Protein AF-A0A5B7BVY6-F1 (afdb_monomer)

InterPro domains:
  IPR026057 Trichome birefringence-like, C-terminal domain [PF13839] (17-202)
  IPR029962 Trichome birefringence-like family [PTHR32285] (2-201)

Nearest PDB structures (foldseek):
  6cci-assembly1_A  TM=8.554E-01  e=3.030E-15  Arabidopsis thaliana
  2be1-assembly1_B  TM=4.787E-01  e=3.677E+00  Saccharomyces cerevisiae

Structure (mmCIF, N/CA/C/O backbone):
data_AF-A0A5B7BVY6-F1
#
_entry.id   AF-A0A5B7BVY6-F1
#
loop_
_atom_site.group_PDB
_atom_site.id
_atom_site.type_symbol
_atom_site.label_atom_id
_atom_site.label_alt_id
_atom_site.label_comp_id
_atom_site.label_asym_id
_atom_site.label_entity_id
_atom_site.label_seq_id
_atom_site.pdbx_PDB_ins_code
_atom_site.Cartn_x
_atom_site.Cartn_y
_atom_site.Cartn_z
_atom_site.occupancy
_atom_site.B_iso_or_equiv
_atom_site.auth_seq_id
_atom_site.auth_comp_id
_atom_site.auth_asym_id
_atom_site.auth_atom_id
_atom_site.pdbx_PDB_model_num
ATOM 1 N N . ARG A 1 1 ? 30.606 7.111 7.572 1.00 81.19 1 ARG A N 1
ATOM 2 C CA . ARG A 1 1 ? 29.164 6.823 7.376 1.00 81.19 1 ARG A CA 1
ATOM 3 C C . ARG A 1 1 ? 29.081 5.372 6.933 1.00 81.19 1 ARG A C 1
ATOM 5 O O . ARG A 1 1 ? 29.775 5.044 5.982 1.00 81.19 1 ARG A O 1
ATOM 12 N N . ASP A 1 2 ? 28.348 4.523 7.644 1.00 90.25 2 ASP A N 1
ATOM 13 C CA . ASP A 1 2 ? 28.200 3.108 7.276 1.00 90.25 2 ASP A CA 1
ATOM 14 C C . ASP A 1 2 ? 27.364 2.977 5.988 1.00 90.25 2 ASP A C 1
ATOM 16 O O . ASP A 1 2 ? 26.366 3.682 5.816 1.00 90.25 2 ASP A O 1
ATOM 20 N N . LEU A 1 3 ? 27.814 2.125 5.066 1.00 95.06 3 LEU A N 1
ATOM 21 C CA . LEU A 1 3 ? 27.198 1.847 3.769 1.00 95.06 3 LEU A CA 1
ATOM 22 C C . LEU A 1 3 ? 27.017 0.341 3.507 1.00 95.06 3 LEU A C 1
ATOM 24 O O . LEU A 1 3 ? 26.480 -0.013 2.451 1.00 95.06 3 LEU A O 1
ATOM 28 N N . ASP A 1 4 ? 27.449 -0.524 4.428 1.00 95.81 4 ASP A N 1
ATOM 29 C CA . ASP A 1 4 ? 27.494 -1.976 4.241 1.00 95.81 4 ASP A CA 1
ATOM 30 C C . ASP A 1 4 ? 26.109 -2.620 4.329 1.00 95.81 4 ASP A C 1
ATOM 32 O O . ASP A 1 4 ? 25.858 -3.627 3.669 1.00 95.81 4 ASP A O 1
ATOM 36 N N . TYR A 1 5 ? 25.155 -1.981 5.016 1.00 93.12 5 TYR A N 1
ATOM 37 C CA . TYR A 1 5 ? 23.750 -2.409 5.032 1.00 93.12 5 TYR A CA 1
ATOM 38 C C . TYR A 1 5 ? 23.132 -2.531 3.621 1.00 93.12 5 TYR A C 1
ATOM 40 O O . TYR A 1 5 ? 22.186 -3.288 3.428 1.00 93.12 5 TYR A O 1
ATOM 48 N N . ARG A 1 6 ? 23.683 -1.832 2.614 1.00 93.50 6 ARG A N 1
ATOM 49 C CA . ARG A 1 6 ? 23.224 -1.874 1.210 1.00 93.50 6 ARG A CA 1
ATOM 50 C C . ARG A 1 6 ? 23.745 -3.079 0.422 1.00 93.50 6 ARG A C 1
ATOM 52 O O . ARG A 1 6 ? 23.317 -3.282 -0.709 1.00 93.50 6 ARG A O 1
ATOM 59 N N . LYS A 1 7 ? 24.696 -3.836 0.977 1.00 94.88 7 LYS A N 1
ATOM 60 C CA . LYS A 1 7 ? 25.327 -4.996 0.323 1.00 94.88 7 LYS A CA 1
ATOM 61 C C . LYS A 1 7 ? 24.606 -6.315 0.620 1.00 94.88 7 LYS A C 1
ATOM 63 O O . LYS A 1 7 ? 24.962 -7.341 0.047 1.00 94.88 7 LYS A O 1
ATOM 68 N N . TRP A 1 8 ? 23.612 -6.302 1.506 1.00 95.06 8 TRP A N 1
ATOM 69 C CA . TRP A 1 8 ? 22.841 -7.488 1.859 1.00 95.06 8 TRP A CA 1
ATOM 70 C C . TRP A 1 8 ? 21.831 -7.848 0.768 1.00 95.06 8 TRP A C 1
ATOM 72 O O . TRP A 1 8 ? 21.137 -6.981 0.238 1.00 95.06 8 TRP A O 1
ATOM 82 N N . ARG A 1 9 ? 21.713 -9.148 0.482 1.00 94.62 9 ARG A N 1
ATOM 83 C CA . ARG A 1 9 ? 20.629 -9.725 -0.320 1.00 94.62 9 ARG A CA 1
ATOM 84 C C . ARG A 1 9 ? 19.975 -10.859 0.460 1.00 94.62 9 ARG A C 1
ATOM 86 O O . ARG A 1 9 ? 20.665 -11.602 1.153 1.00 94.62 9 ARG A O 1
ATOM 93 N N . TRP A 1 10 ? 18.665 -11.006 0.318 1.00 95.19 10 TRP A N 1
ATOM 94 C CA . TRP A 1 10 ? 17.965 -12.189 0.808 1.00 95.19 10 TRP A CA 1
ATOM 95 C C . TRP A 1 10 ? 18.234 -13.382 -0.122 1.00 95.19 10 TRP A C 1
ATOM 97 O O . TRP A 1 10 ? 18.161 -13.226 -1.341 1.00 95.19 10 TRP A O 1
ATOM 107 N N . GLN A 1 11 ? 18.528 -14.553 0.447 1.00 96.06 11 GLN A N 1
ATOM 108 C CA . GLN A 1 11 ? 18.685 -15.816 -0.278 1.00 96.06 11 GLN A CA 1
ATOM 109 C C . GLN A 1 11 ? 17.618 -16.795 0.225 1.00 96.06 11 GLN A C 1
ATOM 111 O O . GLN A 1 11 ? 17.704 -17.228 1.375 1.00 96.06 11 GLN A O 1
ATOM 116 N N . PRO A 1 12 ? 16.614 -17.135 -0.598 1.00 96.00 12 PRO A N 1
ATOM 117 C CA . PRO A 1 12 ? 15.684 -18.206 -0.271 1.00 96.00 12 PRO A CA 1
ATOM 118 C C . PRO A 1 12 ? 16.405 -19.553 -0.142 1.00 96.00 12 PRO A C 1
ATOM 120 O O . PRO A 1 12 ? 17.386 -19.819 -0.837 1.00 96.00 12 PRO A O 1
ATOM 123 N N . GLU A 1 13 ? 15.894 -20.422 0.725 1.00 97.25 13 GLU A N 1
ATOM 124 C CA . GLU A 1 13 ? 16.325 -21.816 0.769 1.00 97.25 13 GLU A CA 1
ATOM 125 C C . GLU A 1 13 ? 15.772 -22.568 -0.453 1.00 97.25 13 GLU A C 1
ATOM 127 O O . GLU A 1 13 ? 14.601 -22.424 -0.802 1.00 97.25 13 GLU A O 1
ATOM 132 N N . GLY A 1 14 ? 16.614 -23.361 -1.120 1.00 96.56 14 GLY A N 1
ATOM 133 C CA . GLY A 1 14 ? 16.197 -24.235 -2.224 1.00 96.56 14 GLY A CA 1
ATOM 134 C C . GLY A 1 14 ? 16.082 -23.581 -3.607 1.00 96.56 14 GLY A C 1
ATOM 135 O O . GLY A 1 14 ? 15.806 -24.288 -4.574 1.00 96.56 14 GLY A O 1
ATOM 136 N N . CYS A 1 15 ? 16.317 -22.273 -3.748 1.00 96.56 15 CYS A N 1
ATOM 137 C CA . CYS A 1 15 ? 16.415 -21.628 -5.059 1.00 96.56 15 CYS A CA 1
ATOM 138 C C . CYS A 1 15 ? 17.262 -20.352 -5.029 1.00 96.56 15 CYS A C 1
ATOM 140 O O . CYS A 1 15 ? 17.480 -19.754 -3.976 1.00 96.56 15 CYS A O 1
ATOM 142 N N . ASP A 1 16 ? 17.701 -19.918 -6.210 1.00 95.19 16 ASP A N 1
ATOM 143 C CA . ASP A 1 16 ? 18.314 -18.609 -6.400 1.00 95.19 16 ASP A CA 1
ATOM 144 C C . ASP A 1 16 ? 17.273 -17.581 -6.829 1.00 95.19 16 ASP A C 1
ATOM 146 O O . ASP A 1 16 ? 16.511 -17.788 -7.775 1.00 95.19 16 ASP A O 1
ATOM 150 N N . LEU A 1 17 ? 17.267 -16.435 -6.145 1.00 94.94 17 LEU A N 1
ATOM 151 C CA . LEU A 1 17 ? 16.434 -15.313 -6.551 1.00 94.94 17 LEU A CA 1
ATOM 152 C C . LEU A 1 17 ? 17.010 -14.707 -7.847 1.00 94.94 17 LEU A C 1
ATOM 154 O O . LEU A 1 17 ? 18.181 -14.305 -7.852 1.00 94.94 17 LEU A O 1
ATOM 158 N N . PRO A 1 18 ? 16.227 -14.607 -8.938 1.00 94.69 18 PRO A N 1
ATOM 159 C CA . PRO A 1 18 ? 16.721 -14.053 -10.189 1.00 94.69 18 PRO A CA 1
ATOM 160 C C . PRO A 1 18 ? 17.140 -12.594 -10.005 1.00 94.69 18 PRO A C 1
ATOM 162 O O . PRO A 1 18 ? 16.535 -11.832 -9.244 1.00 94.69 18 PRO A O 1
ATOM 165 N N . ARG A 1 19 ? 18.187 -12.187 -10.728 1.00 94.19 19 ARG A N 1
ATOM 166 C CA . ARG A 1 19 ? 18.636 -10.795 -10.722 1.00 94.19 19 ARG A CA 1
ATOM 167 C C . ARG A 1 19 ? 17.515 -9.905 -11.252 1.00 94.19 19 ARG A C 1
ATOM 169 O O . ARG A 1 19 ? 16.993 -10.139 -12.338 1.00 94.19 19 ARG A O 1
ATOM 176 N N . PHE A 1 20 ? 17.191 -8.859 -10.499 1.00 96.38 20 PHE A N 1
ATOM 177 C CA . PHE A 1 20 ? 16.204 -7.873 -10.918 1.00 96.38 20 PHE A CA 1
ATOM 178 C C . PHE A 1 20 ? 16.620 -7.196 -12.232 1.00 96.38 20 PHE A C 1
ATOM 180 O O . PHE A 1 20 ? 17.749 -6.711 -12.354 1.00 96.38 20 PHE A O 1
ATOM 187 N N . ASN A 1 21 ? 15.691 -7.140 -13.185 1.00 97.94 21 ASN A N 1
ATOM 188 C CA . ASN A 1 21 ? 15.833 -6.440 -14.454 1.00 97.94 21 ASN A CA 1
ATOM 189 C C . ASN A 1 21 ? 14.711 -5.396 -14.567 1.00 97.94 21 ASN A C 1
ATOM 191 O O . ASN A 1 21 ? 13.535 -5.744 -14.656 1.00 97.94 21 ASN A O 1
ATOM 195 N N . ALA A 1 22 ? 15.089 -4.116 -14.520 1.00 97.81 22 ALA A N 1
ATOM 196 C CA . ALA A 1 22 ? 14.146 -3.003 -14.532 1.00 97.81 22 ALA A CA 1
ATOM 197 C C . ALA A 1 22 ? 13.385 -2.908 -15.861 1.00 97.81 22 ALA A C 1
ATOM 199 O O . ALA A 1 22 ? 12.168 -2.753 -15.844 1.00 97.81 22 ALA A O 1
ATOM 200 N N . SER A 1 23 ? 14.087 -3.040 -16.991 1.00 97.38 23 SER A N 1
ATOM 201 C CA . SER A 1 23 ? 13.495 -2.947 -18.330 1.00 97.38 23 SER A CA 1
ATOM 202 C C . SER A 1 23 ? 12.502 -4.078 -18.585 1.00 97.38 23 SER A C 1
ATOM 204 O O . SER A 1 23 ? 11.396 -3.820 -19.038 1.00 97.38 23 SER A O 1
ATOM 206 N N . ASP A 1 24 ? 12.845 -5.308 -18.188 1.00 97.94 24 ASP A N 1
ATOM 207 C CA . ASP A 1 24 ? 11.924 -6.452 -18.266 1.00 97.94 24 ASP A CA 1
ATOM 208 C C . ASP A 1 24 ? 10.636 -6.204 -17.464 1.00 97.94 24 ASP A C 1
ATOM 210 O O . ASP A 1 24 ? 9.534 -6.378 -17.983 1.00 97.94 24 ASP A O 1
ATOM 214 N N . LEU A 1 25 ? 10.745 -5.743 -16.210 1.00 97.81 25 LEU A N 1
ATOM 215 C CA . LEU A 1 25 ? 9.554 -5.445 -15.413 1.00 97.81 25 LEU A CA 1
ATOM 216 C C . LEU A 1 25 ? 8.730 -4.298 -16.021 1.00 97.81 25 LEU A C 1
ATOM 218 O O . LEU A 1 25 ? 7.507 -4.402 -16.064 1.00 97.81 25 LEU A O 1
ATOM 222 N N . LEU A 1 26 ? 9.379 -3.238 -16.506 1.00 98.44 26 LEU A N 1
ATOM 223 C CA . LEU A 1 26 ? 8.712 -2.117 -17.169 1.00 98.44 26 LEU A CA 1
ATOM 224 C C . LEU A 1 26 ? 7.946 -2.560 -18.422 1.00 98.44 26 LEU A C 1
ATOM 226 O O . LEU A 1 26 ? 6.790 -2.175 -18.590 1.00 98.44 26 LEU A O 1
ATOM 230 N N . ASP A 1 27 ? 8.550 -3.396 -19.270 1.00 98.12 27 ASP A N 1
ATOM 231 C CA . ASP A 1 27 ? 7.911 -3.901 -20.487 1.00 98.12 27 ASP A CA 1
ATOM 232 C C . ASP A 1 27 ? 6.726 -4.818 -20.183 1.00 98.12 27 ASP A C 1
ATOM 234 O O . ASP A 1 27 ? 5.666 -4.670 -20.794 1.00 98.1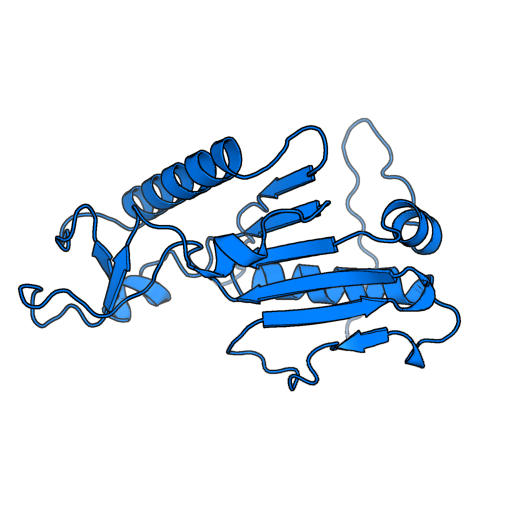2 27 ASP A O 1
ATOM 238 N N . ARG A 1 28 ? 6.847 -5.711 -19.193 1.00 97.19 28 ARG A N 1
ATOM 239 C CA . ARG A 1 28 ? 5.714 -6.546 -18.756 1.00 97.19 28 ARG A CA 1
ATOM 240 C C . ARG A 1 28 ? 4.580 -5.740 -18.128 1.00 97.19 28 ARG A C 1
ATOM 242 O O . ARG A 1 28 ? 3.439 -6.187 -18.150 1.00 97.19 28 ARG A O 1
ATOM 249 N N . SER A 1 29 ? 4.885 -4.587 -17.539 1.00 98.00 29 SER A N 1
ATOM 250 C CA . SER A 1 29 ? 3.904 -3.695 -16.911 1.00 98.00 29 SER A CA 1
ATOM 251 C C . SER A 1 29 ? 3.424 -2.572 -17.842 1.00 98.00 29 SER A C 1
ATOM 253 O O . SER A 1 29 ? 2.721 -1.662 -17.400 1.00 98.00 29 SER A O 1
ATOM 255 N N . ARG A 1 30 ? 3.782 -2.614 -19.130 1.00 98.19 30 ARG A N 1
ATOM 256 C CA . ARG A 1 30 ? 3.404 -1.600 -20.119 1.00 98.19 30 ARG A CA 1
ATOM 257 C C . ARG A 1 30 ? 1.884 -1.463 -20.231 1.00 98.19 30 ARG A C 1
ATOM 259 O O . ARG A 1 30 ? 1.165 -2.457 -20.249 1.00 98.19 30 ARG A O 1
ATOM 266 N N . ASN A 1 31 ? 1.407 -0.224 -20.365 1.00 98.19 31 ASN A N 1
ATOM 267 C CA . ASN A 1 31 ? -0.023 0.128 -20.388 1.00 98.19 31 ASN A CA 1
ATOM 268 C C . ASN A 1 31 ? -0.802 -0.297 -19.128 1.00 98.19 31 ASN A C 1
ATOM 270 O O . ASN A 1 31 ? -2.033 -0.343 -19.162 1.00 98.19 31 ASN A O 1
ATOM 274 N N . GLY A 1 32 ? -0.099 -0.624 -18.044 1.00 97.88 32 GLY A N 1
ATOM 275 C CA . GLY A 1 32 ? -0.691 -1.118 -16.813 1.00 97.88 32 GLY A CA 1
ATOM 276 C C . GLY A 1 32 ? -0.661 -0.111 -15.669 1.00 97.88 32 GLY A C 1
ATOM 277 O O . GLY A 1 32 ? -0.168 1.017 -15.783 1.00 97.88 32 GLY A O 1
ATOM 278 N N . ARG A 1 33 ? -1.190 -0.552 -14.531 1.00 98.44 33 ARG A N 1
ATOM 279 C CA . ARG A 1 33 ? -1.207 0.184 -13.266 1.00 98.44 33 ARG A CA 1
ATOM 280 C C . ARG A 1 33 ? -0.734 -0.716 -12.131 1.00 98.44 33 ARG A C 1
ATOM 282 O O . ARG A 1 33 ? -1.263 -1.811 -11.931 1.00 98.44 33 ARG A O 1
ATOM 289 N N . ILE A 1 34 ? 0.223 -0.223 -11.351 1.00 98.75 34 ILE A N 1
ATOM 290 C CA . ILE A 1 34 ? 0.687 -0.849 -10.110 1.00 98.75 34 ILE A CA 1
ATOM 291 C C . ILE A 1 34 ? 0.228 0.028 -8.948 1.00 98.75 34 ILE A C 1
ATOM 293 O O . ILE A 1 34 ? 0.634 1.182 -8.846 1.00 98.75 34 ILE A O 1
ATOM 297 N N . VAL A 1 35 ? -0.597 -0.510 -8.056 1.00 98.62 35 VAL A N 1
ATOM 298 C CA . VAL A 1 35 ? -1.200 0.232 -6.943 1.00 98.62 35 VAL A CA 1
ATOM 299 C C . VAL A 1 35 ? -0.664 -0.267 -5.610 1.00 98.62 35 VAL A C 1
ATOM 301 O O . VAL A 1 35 ? -0.776 -1.444 -5.284 1.00 98.62 35 VAL A O 1
ATOM 304 N N . PHE A 1 36 ? -0.156 0.651 -4.795 1.00 98.62 36 PHE A N 1
ATOM 305 C CA . PHE A 1 36 ? 0.141 0.436 -3.385 1.00 98.62 36 PHE A CA 1
ATOM 306 C C . PHE A 1 36 ? -0.929 1.110 -2.529 1.00 98.62 36 PHE A C 1
ATOM 308 O O . PHE A 1 36 ? -1.229 2.289 -2.720 1.00 98.62 36 PHE A O 1
ATOM 315 N N . ALA A 1 37 ? -1.482 0.395 -1.555 1.00 98.19 37 ALA A N 1
ATOM 316 C CA . ALA A 1 37 ? -2.456 0.947 -0.619 1.00 98.19 37 ALA A CA 1
ATOM 317 C C . ALA A 1 37 ? -2.130 0.507 0.806 1.00 98.19 37 ALA A C 1
ATOM 319 O O . ALA A 1 37 ? -2.017 -0.687 1.088 1.00 98.19 37 ALA A O 1
ATOM 320 N N . GLY A 1 38 ? -1.962 1.473 1.706 1.00 97.06 38 GLY A N 1
ATOM 321 C CA . GLY A 1 38 ? -1.619 1.151 3.084 1.00 97.06 38 GLY A CA 1
ATOM 322 C C . GLY A 1 38 ? -0.964 2.276 3.868 1.00 97.06 38 GLY A C 1
ATOM 323 O O . GLY A 1 38 ? -1.195 3.467 3.638 1.00 97.06 38 GLY A O 1
ATOM 324 N N . ASP A 1 39 ? -0.145 1.885 4.841 1.00 95.38 39 ASP A N 1
ATOM 325 C CA . ASP A 1 39 ? 0.558 2.806 5.728 1.00 95.38 39 ASP A CA 1
ATOM 326 C C . ASP A 1 39 ? 1.907 3.295 5.156 1.00 95.38 39 ASP A C 1
ATOM 328 O O . ASP A 1 39 ? 2.294 3.034 4.015 1.00 95.38 39 ASP A O 1
ATOM 332 N N . SER A 1 40 ? 2.658 4.039 5.972 1.00 94.56 40 SER A N 1
ATOM 333 C CA . SER A 1 40 ? 3.956 4.603 5.588 1.00 94.56 40 SER A CA 1
ATOM 334 C C . SER A 1 40 ? 4.999 3.565 5.171 1.00 94.56 40 SER A C 1
ATOM 336 O O . SER A 1 40 ? 5.965 3.932 4.512 1.00 94.56 40 SER A O 1
ATOM 338 N N . ILE A 1 41 ? 4.857 2.293 5.551 1.00 95.62 41 ILE A N 1
ATOM 339 C CA . ILE A 1 41 ? 5.801 1.267 5.108 1.00 95.62 41 ILE A CA 1
ATOM 340 C C . ILE A 1 41 ? 5.477 0.794 3.688 1.00 95.62 41 ILE A C 1
ATOM 342 O O . ILE A 1 41 ? 6.404 0.568 2.911 1.00 95.62 41 ILE A O 1
ATOM 346 N N . GLY A 1 42 ? 4.197 0.733 3.307 1.00 96.12 42 GLY A N 1
ATOM 347 C CA . GLY A 1 42 ? 3.801 0.538 1.908 1.00 96.12 42 GLY A CA 1
ATOM 348 C C . GLY A 1 42 ? 4.325 1.658 1.017 1.00 96.12 42 GLY A C 1
ATOM 349 O O . GLY A 1 42 ? 4.855 1.392 -0.058 1.00 96.12 42 GLY A O 1
ATOM 350 N N . ARG A 1 43 ? 4.308 2.901 1.516 1.00 95.31 43 ARG A N 1
ATOM 351 C CA . ARG A 1 43 ? 4.953 4.035 0.838 1.00 95.31 43 ARG A CA 1
ATOM 352 C C . ARG A 1 43 ? 6.445 3.806 0.601 1.00 95.31 43 ARG A C 1
ATOM 354 O O . ARG A 1 43 ? 6.917 4.054 -0.499 1.00 95.31 43 ARG A O 1
ATOM 361 N N . ASN A 1 44 ? 7.189 3.340 1.606 1.00 96.06 44 ASN A N 1
ATOM 362 C CA . ASN A 1 44 ? 8.624 3.078 1.445 1.00 96.06 44 ASN A CA 1
ATOM 363 C C . ASN A 1 44 ? 8.882 2.021 0.359 1.00 96.06 44 ASN A C 1
ATOM 365 O O . ASN A 1 44 ? 9.823 2.153 -0.418 1.00 96.06 44 ASN A O 1
ATOM 369 N N . GLN A 1 45 ? 8.042 0.983 0.289 1.00 97.69 45 GLN A N 1
ATOM 370 C CA . GLN A 1 45 ? 8.137 -0.035 -0.757 1.00 97.69 45 GLN A CA 1
ATOM 371 C C . GLN A 1 45 ? 7.803 0.537 -2.143 1.00 97.69 45 GLN A C 1
ATOM 373 O O . GLN A 1 45 ? 8.498 0.230 -3.108 1.00 97.69 45 GLN A O 1
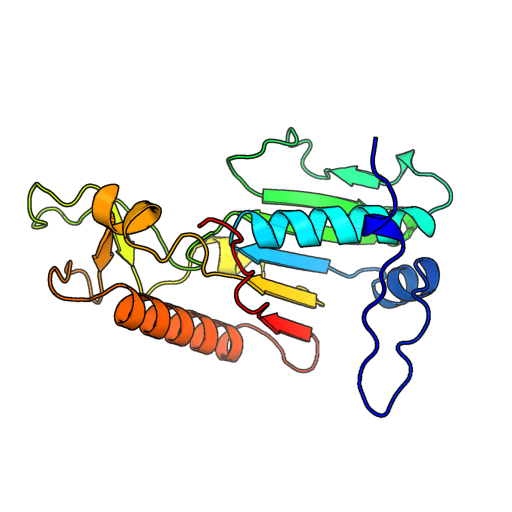ATOM 378 N N . TRP A 1 46 ? 6.787 1.396 -2.230 1.00 97.88 46 TRP A N 1
ATOM 379 C CA . TRP A 1 46 ? 6.426 2.125 -3.445 1.00 97.88 46 TRP A CA 1
ATOM 380 C C . TRP A 1 46 ? 7.565 3.039 -3.936 1.00 97.88 46 TRP A C 1
ATOM 382 O O . TRP A 1 46 ? 7.960 2.942 -5.096 1.00 97.88 46 TRP A O 1
ATOM 392 N N . GLU A 1 47 ? 8.170 3.847 -3.055 1.00 97.00 47 GLU A N 1
ATOM 393 C CA . GLU A 1 47 ? 9.333 4.692 -3.391 1.00 97.00 47 GLU A CA 1
ATOM 394 C C . GLU A 1 47 ? 10.526 3.832 -3.840 1.00 97.00 47 GLU A C 1
ATOM 396 O O . GLU A 1 47 ? 11.185 4.143 -4.834 1.00 97.00 47 GLU A O 1
ATOM 401 N N . SER A 1 48 ? 10.773 2.710 -3.152 1.00 97.88 48 SER A N 1
ATOM 402 C CA . SER A 1 48 ? 11.808 1.747 -3.538 1.00 97.88 48 SER A CA 1
ATOM 403 C C . SER A 1 48 ? 11.573 1.200 -4.947 1.00 97.88 48 SER A C 1
ATOM 405 O O . SER A 1 48 ? 12.514 1.154 -5.739 1.00 97.88 48 SER A O 1
ATOM 407 N N . LEU A 1 49 ? 10.340 0.797 -5.275 1.00 98.38 49 LEU A N 1
ATOM 408 C CA . LEU A 1 49 ? 10.013 0.263 -6.596 1.00 98.38 49 LEU A CA 1
ATOM 409 C C . LEU A 1 49 ? 10.195 1.323 -7.686 1.00 98.38 49 LEU A C 1
ATOM 411 O O . LEU A 1 49 ? 10.787 1.017 -8.716 1.00 98.38 49 LEU A O 1
ATOM 415 N N . ILE A 1 50 ? 9.762 2.567 -7.455 1.00 97.81 50 ILE A N 1
ATOM 416 C CA . ILE A 1 50 ? 9.969 3.667 -8.410 1.00 97.81 50 ILE A CA 1
ATOM 417 C C . ILE A 1 50 ? 11.459 3.844 -8.715 1.00 97.81 50 ILE A C 1
ATOM 419 O O . ILE A 1 50 ? 11.842 3.878 -9.882 1.00 97.81 50 ILE A O 1
ATOM 423 N N . CYS A 1 51 ? 12.310 3.903 -7.687 1.00 97.62 51 CYS A N 1
ATOM 424 C CA . CYS A 1 51 ? 13.758 4.032 -7.861 1.00 97.62 51 CYS A CA 1
ATOM 425 C C . CYS A 1 51 ? 14.371 2.848 -8.624 1.00 97.62 51 CYS A C 1
ATOM 427 O O . CYS A 1 51 ? 15.281 3.046 -9.429 1.00 97.62 51 CYS A O 1
ATOM 429 N N . MET A 1 52 ? 13.886 1.627 -8.376 1.00 98.19 52 MET A N 1
ATOM 430 C CA . MET A 1 52 ? 14.334 0.424 -9.083 1.00 98.19 52 MET A CA 1
ATOM 431 C C . MET A 1 52 ? 13.921 0.440 -10.557 1.00 98.19 52 MET A C 1
ATOM 433 O O . MET A 1 52 ? 14.746 0.144 -11.418 1.00 98.19 52 MET A O 1
ATOM 437 N N . LEU A 1 53 ? 12.676 0.816 -10.854 1.00 98.44 53 LEU A N 1
ATOM 438 C CA . LEU A 1 53 ? 12.164 0.932 -12.220 1.00 98.44 53 LEU A CA 1
ATOM 439 C C . LEU A 1 53 ? 12.875 2.047 -12.994 1.00 98.44 53 LEU A C 1
ATOM 441 O O . LEU A 1 53 ? 13.230 1.851 -14.149 1.00 98.44 53 LEU A O 1
ATOM 445 N N . ALA A 1 54 ? 13.169 3.181 -12.353 1.00 97.94 54 ALA A N 1
ATOM 446 C CA . ALA A 1 54 ? 13.866 4.304 -12.982 1.00 97.94 54 ALA A CA 1
ATOM 447 C C . ALA A 1 54 ? 15.238 3.924 -13.574 1.00 97.94 54 ALA A C 1
ATOM 449 O O . ALA A 1 54 ? 15.688 4.567 -14.515 1.00 97.94 54 ALA A O 1
ATOM 450 N N . GLN A 1 55 ? 15.884 2.857 -13.082 1.00 97.50 55 GLN A N 1
ATOM 451 C CA . GLN A 1 55 ? 17.136 2.343 -13.658 1.00 97.50 55 GLN A CA 1
ATOM 452 C C . GLN A 1 55 ? 16.973 1.779 -15.081 1.00 97.50 55 GLN A C 1
ATOM 454 O O . GLN A 1 55 ? 17.961 1.658 -15.798 1.00 97.50 55 GLN A O 1
ATOM 459 N N . GLY A 1 56 ? 15.754 1.401 -15.478 1.00 96.62 56 GLY A N 1
ATOM 460 C CA . GLY A 1 56 ? 15.433 0.870 -16.807 1.00 96.62 56 GLY A CA 1
ATOM 461 C C . GLY A 1 56 ? 14.887 1.912 -17.787 1.00 96.62 56 GLY A C 1
ATOM 462 O O . GLY A 1 56 ? 14.448 1.539 -18.873 1.00 96.62 56 GLY A O 1
ATOM 463 N N . VAL A 1 57 ? 14.874 3.195 -17.412 1.00 96.94 57 VAL A N 1
ATOM 464 C CA . VAL A 1 57 ? 14.334 4.298 -18.221 1.00 96.94 57 VAL A CA 1
ATOM 465 C C . VAL A 1 57 ? 15.481 5.139 -18.769 1.00 96.94 57 VAL A C 1
ATOM 467 O O . VAL A 1 57 ? 16.346 5.575 -18.010 1.00 96.94 57 VAL A O 1
ATOM 470 N N . SER A 1 58 ? 15.478 5.408 -20.076 1.00 94.31 58 SER A N 1
ATOM 471 C CA . SER A 1 58 ? 16.544 6.190 -20.715 1.00 94.31 58 SER A CA 1
ATOM 472 C C . SER A 1 58 ? 16.490 7.674 -20.367 1.00 94.31 58 SER A C 1
ATOM 474 O O . SER A 1 58 ? 17.524 8.293 -20.114 1.00 94.31 58 SER A O 1
ATOM 476 N N . ASN A 1 59 ? 15.289 8.254 -20.340 1.00 95.38 59 ASN A N 1
ATOM 477 C CA . ASN A 1 59 ? 15.094 9.665 -20.048 1.00 95.38 59 ASN A CA 1
ATOM 478 C C . ASN A 1 59 ? 14.272 9.850 -18.766 1.00 95.38 59 ASN A C 1
ATOM 480 O O . ASN A 1 59 ? 13.044 9.804 -18.788 1.00 95.38 59 ASN A O 1
ATOM 484 N N . LEU A 1 60 ? 14.943 10.136 -17.648 1.00 95.69 60 LEU A N 1
ATOM 485 C CA . LEU A 1 60 ? 14.296 10.309 -16.340 1.00 95.69 60 LEU A CA 1
ATOM 486 C C . LEU A 1 60 ? 13.278 11.462 -16.292 1.00 95.69 60 LEU A C 1
ATOM 488 O O . LEU A 1 60 ? 12.388 11.433 -15.448 1.00 95.69 60 LEU A O 1
ATOM 492 N N . SER A 1 61 ? 13.355 12.446 -17.198 1.00 95.56 61 SER A N 1
ATOM 493 C CA . SER A 1 61 ? 12.352 13.526 -17.281 1.00 95.56 61 SER A CA 1
ATOM 494 C C . SER A 1 61 ? 10.967 13.038 -17.726 1.00 95.56 61 SER A C 1
ATOM 496 O O . SER A 1 61 ? 9.976 13.740 -17.552 1.00 95.56 61 SER A O 1
ATOM 498 N N . THR A 1 62 ? 10.886 11.815 -18.257 1.00 96.06 62 THR A N 1
ATOM 499 C CA . THR A 1 62 ? 9.631 11.145 -18.627 1.00 96.06 62 THR A CA 1
ATOM 500 C C . THR A 1 62 ? 8.941 10.464 -17.438 1.00 96.06 62 THR A C 1
ATOM 502 O O . THR A 1 62 ? 7.855 9.902 -17.599 1.00 96.06 62 THR A O 1
ATOM 505 N N . ILE A 1 63 ? 9.555 10.526 -16.248 1.00 97.12 63 ILE A N 1
ATOM 506 C CA . ILE A 1 63 ? 8.994 10.053 -14.984 1.00 97.12 63 ILE A CA 1
ATOM 507 C C . ILE A 1 63 ? 8.495 11.260 -14.187 1.00 97.12 63 ILE A C 1
ATOM 509 O O . ILE A 1 63 ? 9.289 12.101 -13.765 1.00 97.12 63 ILE A O 1
ATOM 513 N N . TYR A 1 64 ? 7.188 11.350 -13.953 1.00 96.00 64 TYR A N 1
ATOM 514 C CA . TYR A 1 64 ? 6.588 12.494 -13.257 1.00 96.00 64 TYR A CA 1
ATOM 515 C C . TYR A 1 64 ? 5.324 12.107 -12.486 1.00 96.00 64 TYR A C 1
ATOM 517 O O . TYR A 1 64 ? 4.678 11.108 -12.796 1.00 96.00 64 TYR A O 1
ATOM 525 N N . GLU A 1 65 ? 4.958 12.898 -11.475 1.00 95.88 65 GLU A N 1
ATOM 526 C CA . GLU A 1 65 ? 3.663 12.748 -10.800 1.00 95.88 65 GLU A CA 1
ATOM 527 C C . GLU A 1 65 ? 2.562 13.319 -11.705 1.00 95.88 65 GLU A C 1
ATOM 529 O O . GLU A 1 65 ? 2.602 14.494 -12.069 1.00 95.88 65 GLU A O 1
ATOM 534 N N . GLU A 1 66 ? 1.610 12.487 -12.127 1.00 93.88 66 GLU A N 1
ATOM 535 C CA . GLU A 1 66 ? 0.690 12.834 -13.222 1.00 93.88 66 GLU A CA 1
ATOM 536 C C . GLU A 1 66 ? -0.428 13.808 -12.834 1.00 93.88 66 GLU A C 1
ATOM 538 O O . GLU A 1 66 ? -1.037 14.419 -13.708 1.00 93.88 66 GLU A O 1
ATOM 543 N N . ASN A 1 67 ? -0.692 13.975 -11.538 1.00 90.75 67 ASN A N 1
ATOM 544 C CA . ASN A 1 67 ? -1.721 14.876 -11.024 1.00 90.75 67 ASN A CA 1
ATOM 545 C C . ASN A 1 67 ? -1.149 16.247 -10.622 1.00 90.75 67 ASN A C 1
ATOM 547 O O . ASN A 1 67 ? -1.894 17.099 -10.139 1.00 90.75 67 ASN A O 1
ATOM 551 N N . GLY A 1 68 ? 0.165 16.461 -10.767 1.00 85.56 68 GLY A N 1
ATOM 552 C CA . GLY A 1 68 ? 0.855 17.660 -10.289 1.00 85.56 68 GLY A CA 1
ATOM 553 C C . GLY A 1 68 ? 0.839 17.815 -8.764 1.00 85.56 68 GLY A C 1
ATOM 554 O O . GLY A 1 68 ? 1.068 18.912 -8.250 1.00 85.56 68 GLY A O 1
ATOM 555 N N . ASN A 1 69 ? 0.551 16.743 -8.022 1.00 84.75 69 ASN A N 1
ATOM 556 C CA . ASN A 1 69 ? 0.480 16.790 -6.571 1.00 84.75 69 ASN A CA 1
ATOM 557 C C . ASN A 1 69 ? 1.881 16.989 -5.978 1.00 84.75 69 ASN A C 1
ATOM 559 O O . ASN A 1 69 ? 2.819 16.269 -6.338 1.00 84.75 69 ASN A O 1
ATOM 563 N N . PRO A 1 70 ? 2.050 17.897 -4.997 1.00 83.75 70 PRO A N 1
ATOM 564 C CA . PRO A 1 70 ? 3.306 17.984 -4.276 1.00 83.75 70 PRO A CA 1
ATOM 565 C C . PRO A 1 70 ? 3.562 16.664 -3.543 1.00 83.75 70 PRO A C 1
ATOM 567 O O . PRO A 1 70 ? 2.666 16.095 -2.910 1.00 83.75 70 PRO A O 1
ATOM 570 N N . ILE A 1 71 ? 4.809 16.194 -3.581 1.00 81.88 71 ILE A N 1
ATOM 571 C CA . ILE A 1 71 ? 5.226 14.974 -2.885 1.00 81.88 71 ILE A CA 1
ATOM 572 C C . ILE A 1 71 ? 5.227 15.255 -1.376 1.00 81.88 71 ILE A C 1
ATOM 574 O O . ILE A 1 71 ? 6.238 15.621 -0.779 1.00 81.88 71 ILE A O 1
ATOM 578 N N . THR A 1 72 ? 4.069 15.102 -0.735 1.00 79.75 72 THR A N 1
ATOM 579 C CA . THR A 1 72 ? 3.918 15.279 0.714 1.00 79.75 72 THR A CA 1
ATOM 580 C C . THR A 1 72 ? 3.903 13.937 1.428 1.00 79.75 72 THR A C 1
ATOM 582 O O . THR A 1 72 ? 3.491 12.922 0.869 1.00 79.75 72 THR A O 1
ATOM 585 N N . LYS A 1 73 ? 4.346 13.913 2.690 1.00 71.81 73 LYS A N 1
ATOM 586 C CA . LYS A 1 73 ? 4.412 12.685 3.503 1.00 71.81 73 LYS A CA 1
ATOM 587 C C . LYS A 1 73 ? 3.067 12.243 4.087 1.00 71.81 73 LYS A C 1
ATOM 589 O O . LYS A 1 73 ? 2.920 11.089 4.483 1.00 71.81 73 LYS A O 1
ATOM 594 N N . HIS A 1 74 ? 2.097 13.152 4.189 1.00 69.50 74 HIS A N 1
ATOM 595 C CA . HIS A 1 74 ? 1.034 13.010 5.185 1.00 69.50 74 HIS A CA 1
ATOM 596 C C . HIS A 1 74 ? -0.379 12.856 4.627 1.00 69.50 74 HIS A C 1
ATOM 598 O O . HIS A 1 74 ? -1.243 12.407 5.379 1.00 69.50 74 HIS A O 1
ATOM 604 N N . LYS A 1 75 ? -0.647 13.197 3.360 1.00 72.00 75 LYS A N 1
ATOM 605 C CA . LYS A 1 75 ? -2.015 13.187 2.824 1.00 72.00 75 LYS A CA 1
ATOM 606 C C . LYS A 1 75 ? -2.070 12.804 1.349 1.00 72.00 75 LYS A C 1
ATOM 608 O O . LYS A 1 75 ? -1.140 13.078 0.600 1.00 72.00 75 LYS A O 1
ATOM 613 N N . GLY A 1 76 ? -3.212 12.234 0.972 1.00 85.56 76 GLY A N 1
ATOM 614 C CA . GLY A 1 76 ? -3.598 12.013 -0.415 1.00 85.56 76 GLY A CA 1
ATOM 615 C C . GLY A 1 76 ? -3.051 10.731 -1.031 1.00 85.56 76 GLY A C 1
ATOM 616 O O . GLY A 1 76 ? -2.710 9.767 -0.338 1.00 85.56 76 GLY A O 1
ATOM 617 N N . SER A 1 77 ? -3.018 10.756 -2.355 1.00 92.88 77 SER A N 1
ATOM 618 C CA . SER A 1 77 ? -2.470 9.727 -3.223 1.00 92.88 77 SER A CA 1
ATOM 619 C C . SER A 1 77 ? -1.435 10.347 -4.154 1.00 92.88 77 SER A C 1
ATOM 621 O O . SER A 1 77 ? -1.559 11.517 -4.516 1.00 92.88 77 SER A O 1
ATOM 623 N N . LEU A 1 78 ? -0.436 9.566 -4.543 1.00 95.06 78 LEU A N 1
ATOM 624 C CA . LEU A 1 78 ? 0.569 9.946 -5.534 1.00 95.06 78 LEU A CA 1
ATOM 625 C C . LEU A 1 78 ? 0.503 8.945 -6.680 1.00 95.06 78 LEU A C 1
ATOM 627 O O . LEU A 1 78 ? 0.398 7.749 -6.423 1.00 95.06 78 LEU A O 1
ATOM 631 N N . SER A 1 79 ? 0.577 9.417 -7.919 1.00 96.56 79 SER A N 1
ATOM 632 C CA . SER A 1 79 ? 0.648 8.556 -9.099 1.00 96.56 79 SER A CA 1
ATOM 633 C C . SER A 1 79 ? 1.817 8.980 -9.969 1.00 96.56 79 SER A C 1
ATOM 635 O O . SER A 1 79 ? 1.808 10.064 -10.548 1.00 96.56 79 SER A O 1
ATOM 637 N N . PHE A 1 80 ? 2.850 8.141 -10.023 1.00 97.44 80 PHE A N 1
ATOM 638 C CA . PHE A 1 80 ? 4.020 8.386 -10.858 1.00 97.44 80 PHE A CA 1
ATOM 639 C C . PHE A 1 80 ? 3.854 7.680 -12.197 1.00 97.44 80 PHE A C 1
ATOM 641 O O . PHE A 1 80 ? 3.722 6.456 -12.252 1.00 97.44 80 PHE A O 1
ATOM 648 N N . ARG A 1 81 ? 3.880 8.461 -13.274 1.00 98.25 81 ARG A N 1
ATOM 649 C CA . ARG A 1 81 ? 3.795 7.992 -14.652 1.00 98.25 81 ARG A CA 1
ATOM 650 C C . ARG A 1 81 ? 5.194 7.717 -15.187 1.00 98.25 81 ARG A C 1
ATOM 652 O O . ARG A 1 81 ? 6.035 8.606 -15.184 1.00 98.25 81 ARG A O 1
ATOM 659 N N . PHE A 1 82 ? 5.405 6.511 -15.699 1.00 98.50 82 PHE A N 1
ATOM 660 C CA . PHE A 1 82 ? 6.544 6.133 -16.533 1.00 98.50 82 PHE A CA 1
ATOM 661 C C . PHE A 1 82 ? 6.106 6.257 -17.995 1.00 98.50 82 PHE A C 1
ATOM 663 O O . PHE A 1 82 ? 5.536 5.320 -18.560 1.00 98.50 82 PHE A O 1
ATOM 670 N N . HIS A 1 83 ? 6.287 7.441 -18.588 1.00 97.75 83 HIS A N 1
ATOM 671 C CA . HIS A 1 83 ? 5.633 7.801 -19.852 1.00 97.75 83 HIS A CA 1
ATOM 672 C C . HIS A 1 83 ? 6.028 6.897 -21.031 1.00 97.75 83 HIS A C 1
ATOM 674 O O . HIS A 1 83 ? 5.144 6.444 -21.752 1.00 97.75 83 HIS A O 1
ATOM 680 N N . GLU A 1 84 ? 7.312 6.538 -21.170 1.00 96.94 84 GLU A N 1
ATOM 681 C CA . GLU A 1 84 ? 7.817 5.624 -22.220 1.00 96.94 84 GLU A CA 1
ATOM 682 C C . GLU A 1 84 ? 7.124 4.2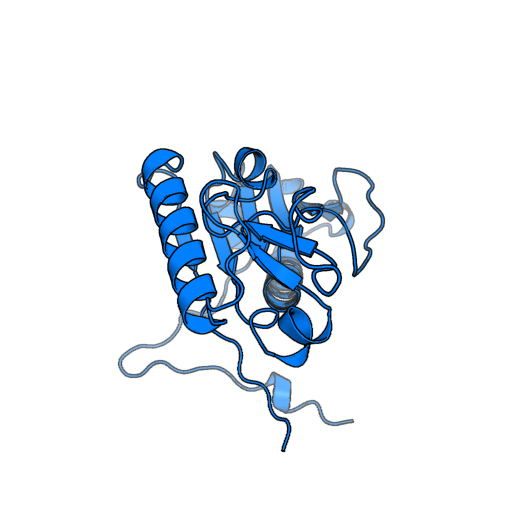40 -22.218 1.00 96.94 84 GLU A C 1
ATOM 684 O O . GLU A 1 84 ? 7.074 3.550 -23.240 1.00 96.94 84 GLU A O 1
ATOM 689 N N . TYR A 1 85 ? 6.561 3.838 -21.074 1.00 98.06 85 TYR A N 1
ATOM 690 C CA . TYR A 1 85 ? 5.903 2.545 -20.861 1.00 98.06 85 TYR A CA 1
ATOM 691 C C . TYR A 1 85 ? 4.389 2.671 -20.667 1.00 98.06 85 TYR A C 1
ATOM 693 O O . TYR A 1 85 ? 3.703 1.662 -20.513 1.00 98.06 85 TYR A O 1
ATOM 701 N N . ASN A 1 86 ? 3.852 3.894 -20.665 1.00 98.06 86 ASN A N 1
ATOM 702 C CA . ASN A 1 86 ? 2.458 4.167 -20.319 1.00 98.06 86 ASN A CA 1
ATOM 703 C C . ASN A 1 86 ? 2.011 3.457 -19.015 1.00 98.06 86 ASN A C 1
ATOM 705 O O . ASN A 1 86 ? 0.884 2.985 -18.902 1.00 98.06 86 ASN A O 1
ATOM 709 N N . LEU A 1 87 ? 2.904 3.376 -18.027 1.00 98.62 87 LEU A N 1
ATOM 710 C CA . LEU A 1 87 ? 2.689 2.693 -16.745 1.00 98.62 87 LEU A CA 1
ATOM 711 C C . LEU A 1 87 ? 2.476 3.720 -15.627 1.00 98.62 87 LEU A C 1
ATOM 713 O O . LEU A 1 87 ? 3.239 4.685 -15.547 1.00 98.62 87 LEU A O 1
ATOM 717 N N . THR A 1 88 ? 1.507 3.501 -14.733 1.00 98.56 88 THR A N 1
ATOM 718 C CA . THR A 1 88 ? 1.451 4.205 -13.436 1.00 98.56 88 THR A CA 1
ATOM 719 C C . THR A 1 88 ? 1.923 3.333 -12.287 1.00 98.56 88 THR A C 1
ATOM 721 O O . THR A 1 88 ? 1.612 2.145 -12.201 1.00 98.56 88 THR A O 1
ATOM 724 N N . VAL A 1 89 ? 2.637 3.957 -11.354 1.00 98.50 89 VAL A N 1
ATOM 725 C CA . VAL A 1 89 ? 2.958 3.380 -10.052 1.00 98.50 89 VAL A CA 1
ATOM 726 C C . VAL A 1 89 ? 2.370 4.295 -8.982 1.00 98.50 89 VAL A C 1
ATOM 728 O O . VAL A 1 89 ? 2.860 5.395 -8.720 1.00 98.50 89 VAL A O 1
ATOM 731 N N . GLU A 1 90 ? 1.278 3.844 -8.381 1.00 98.06 90 GLU A N 1
ATOM 732 C CA . GLU A 1 90 ? 0.387 4.626 -7.530 1.00 98.06 90 GLU A CA 1
ATOM 733 C C . GLU A 1 90 ? 0.569 4.266 -6.055 1.00 98.06 90 GLU A C 1
ATOM 735 O O . GLU A 1 90 ? 0.786 3.107 -5.707 1.00 98.06 90 GLU A O 1
ATOM 740 N N . TYR A 1 91 ? 0.416 5.249 -5.174 1.00 97.69 91 TYR A N 1
ATOM 741 C CA . TYR A 1 91 ? 0.341 5.054 -3.733 1.00 97.69 91 TYR A CA 1
ATOM 742 C C . TYR A 1 91 ? -0.874 5.773 -3.154 1.00 97.69 91 TYR A C 1
ATOM 744 O O . TYR A 1 91 ? -1.039 6.981 -3.327 1.00 97.69 91 TYR A O 1
ATOM 752 N N . TYR A 1 92 ? -1.682 5.038 -2.396 1.00 96.94 92 TYR A N 1
ATOM 753 C CA . TYR A 1 92 ? -2.820 5.540 -1.639 1.00 96.94 92 TYR A CA 1
ATOM 754 C C . TYR A 1 92 ? -2.533 5.402 -0.150 1.00 96.94 92 TYR A C 1
ATOM 756 O O . TYR A 1 92 ? -2.423 4.295 0.382 1.00 96.94 92 TYR A O 1
ATOM 764 N N . ARG A 1 93 ? -2.430 6.542 0.542 1.00 95.44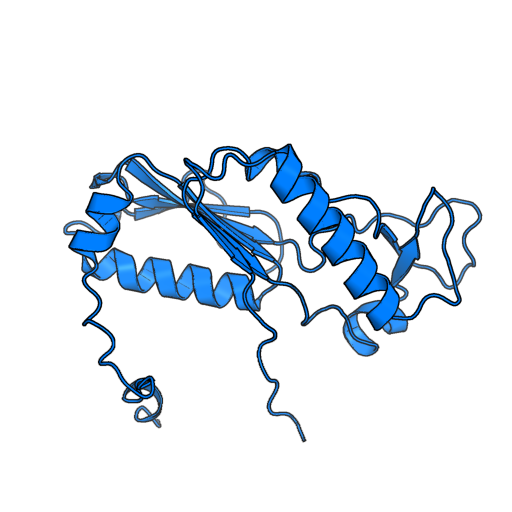 93 ARG A N 1
ATOM 765 C CA . ARG A 1 93 ? -2.236 6.544 1.990 1.00 95.44 93 ARG A CA 1
ATOM 766 C C . ARG A 1 93 ? -3.534 6.151 2.686 1.00 95.44 93 ARG A C 1
ATOM 768 O O . ARG A 1 93 ? -4.421 6.987 2.853 1.00 95.44 93 ARG A O 1
ATOM 775 N N . ASP A 1 94 ? -3.574 4.926 3.177 1.00 95.62 94 ASP A N 1
ATOM 776 C CA . ASP A 1 94 ? -4.712 4.355 3.881 1.00 95.62 94 ASP A CA 1
ATOM 777 C C . ASP A 1 94 ? -4.244 3.355 4.953 1.00 95.62 94 ASP A C 1
ATOM 779 O O . ASP A 1 94 ? -4.214 2.148 4.728 1.00 95.62 94 ASP A O 1
ATOM 783 N N . PRO A 1 95 ? -3.815 3.841 6.132 1.00 95.56 95 PRO A N 1
ATOM 784 C CA . PRO A 1 95 ? -3.135 2.997 7.112 1.00 95.56 95 PRO A CA 1
ATOM 785 C C . PRO A 1 95 ? -3.989 1.881 7.719 1.00 95.56 95 PRO A C 1
ATOM 787 O O . PRO A 1 95 ? -3.440 0.931 8.284 1.00 95.56 95 PRO A O 1
ATOM 790 N N . PHE A 1 96 ? -5.312 2.024 7.644 1.00 97.19 96 PHE A N 1
ATOM 791 C CA . PHE A 1 96 ? -6.268 1.056 8.165 1.00 97.19 96 PHE A CA 1
ATOM 792 C C . PHE A 1 96 ? -6.942 0.249 7.047 1.00 97.19 96 PHE A C 1
ATOM 794 O O . PHE A 1 96 ? -7.566 -0.758 7.362 1.00 97.19 96 PHE A O 1
ATOM 801 N N . LEU A 1 97 ? -6.833 0.653 5.772 1.00 98.06 97 LEU A N 1
ATOM 802 C CA . LEU A 1 97 ? -7.584 0.139 4.606 1.00 98.06 97 LEU A CA 1
ATOM 803 C C . LEU A 1 97 ? -9.106 0.364 4.681 1.00 98.06 97 LEU A C 1
ATOM 805 O O . LEU A 1 97 ? -9.796 0.464 3.665 1.00 98.06 97 LEU A O 1
ATOM 809 N N . VAL A 1 98 ? -9.642 0.437 5.894 1.00 98.06 98 VAL A N 1
ATOM 810 C CA . VAL A 1 98 ? -11.022 0.762 6.224 1.00 98.06 98 VAL A CA 1
ATOM 811 C C . VAL A 1 98 ? -11.184 2.229 6.606 1.00 98.06 98 VAL A C 1
ATOM 813 O O . VAL A 1 98 ? -10.221 2.938 6.901 1.00 98.06 98 VAL A O 1
ATOM 816 N N . ILE A 1 99 ? -12.428 2.700 6.599 1.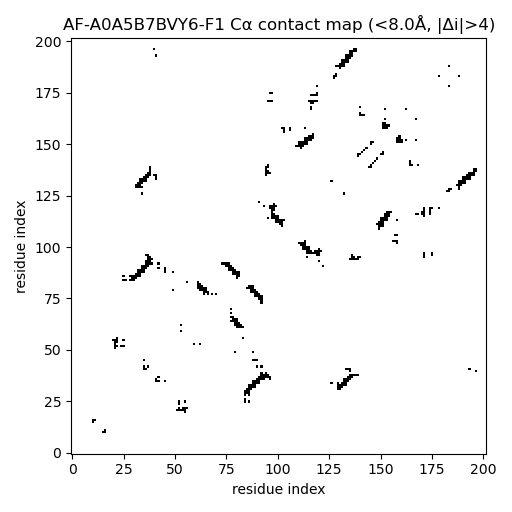00 96.75 99 ILE A N 1
ATOM 817 C CA . ILE A 1 99 ? -12.744 4.101 6.876 1.00 96.75 99 ILE A CA 1
ATOM 818 C C . ILE A 1 99 ? -12.372 4.466 8.317 1.00 96.75 99 ILE A C 1
ATOM 820 O O . ILE A 1 99 ? -12.802 3.820 9.269 1.00 96.75 99 ILE A O 1
ATOM 824 N N . LEU A 1 100 ? -11.649 5.576 8.461 1.00 95.19 100 LEU A N 1
ATOM 825 C CA . LEU A 1 100 ? -11.547 6.338 9.700 1.00 95.19 100 LEU A CA 1
ATOM 826 C C . LEU A 1 100 ? -12.482 7.548 9.594 1.00 95.19 100 LEU A C 1
ATOM 828 O O . LEU A 1 100 ? -12.264 8.414 8.746 1.00 95.19 100 LEU A O 1
ATOM 832 N N . ASP A 1 101 ? -13.510 7.600 10.436 1.00 93.50 101 ASP A N 1
ATOM 833 C CA . ASP A 1 101 ? -14.569 8.613 10.396 1.00 93.50 101 ASP A CA 1
ATOM 834 C C . ASP A 1 101 ? -14.705 9.362 11.731 1.00 93.50 101 ASP A C 1
ATOM 836 O O . ASP A 1 101 ? -14.087 9.019 12.747 1.00 93.50 101 ASP A O 1
ATOM 840 N N . ARG A 1 102 ? -15.548 10.396 11.738 1.00 93.94 102 ARG A N 1
ATOM 841 C CA . ARG A 1 102 ? -16.060 10.989 12.975 1.00 93.94 102 ARG A CA 1
ATOM 842 C C . ARG A 1 102 ? -16.859 9.944 13.762 1.00 93.94 102 ARG A C 1
ATOM 844 O O . ARG A 1 102 ? -17.482 9.070 13.159 1.00 93.94 102 ARG A O 1
ATOM 851 N N . PRO A 1 103 ? -16.856 10.023 15.101 1.00 93.56 103 PRO A N 1
ATOM 852 C CA . PRO A 1 103 ? -17.674 9.130 15.903 1.00 93.56 103 PRO A CA 1
ATOM 853 C C . PRO A 1 103 ? -19.171 9.382 15.645 1.00 93.56 103 PRO A C 1
ATOM 855 O O . PRO A 1 103 ? -19.548 10.519 15.343 1.00 93.56 103 PRO A O 1
ATOM 858 N N . PRO A 1 104 ? -20.031 8.359 15.782 1.00 91.62 104 PRO A N 1
ATOM 859 C CA . PRO A 1 104 ? -21.476 8.548 15.755 1.00 91.62 104 PRO A CA 1
ATOM 860 C C . PRO A 1 104 ? -21.933 9.412 16.942 1.00 91.62 104 PRO A C 1
ATOM 862 O O . PRO A 1 104 ? -21.259 9.478 17.970 1.00 91.62 104 PRO A O 1
ATOM 865 N N . GLU A 1 105 ? -23.085 10.073 16.812 1.00 89.50 105 GLU A N 1
ATOM 866 C CA . GLU A 1 105 ? -23.575 11.062 17.793 1.00 89.50 105 GLU A CA 1
ATOM 867 C C . GLU A 1 105 ? -23.734 10.500 19.214 1.00 89.50 105 GLU A C 1
ATOM 869 O O . GLU A 1 105 ? -23.540 11.215 20.195 1.0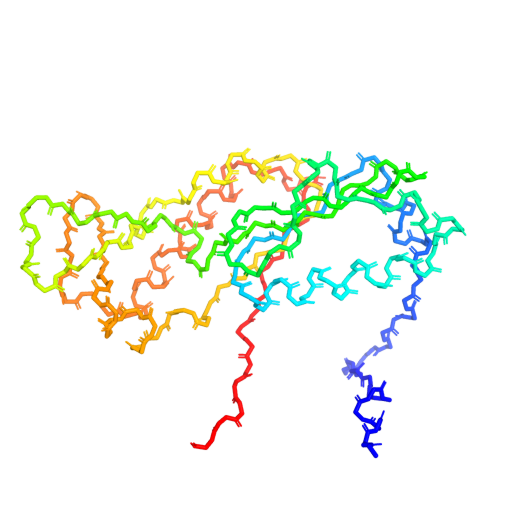0 89.50 105 GLU A O 1
ATOM 874 N N . ASN A 1 106 ? -24.052 9.211 19.333 1.00 88.19 106 ASN A N 1
ATOM 875 C CA . ASN A 1 106 ? -24.231 8.501 20.598 1.00 88.19 106 ASN A CA 1
ATOM 876 C C . ASN A 1 106 ? -22.929 7.911 21.175 1.00 88.19 106 ASN A C 1
ATOM 878 O O . ASN A 1 106 ? -22.978 7.197 22.178 1.00 88.19 106 ASN A O 1
ATOM 882 N N . ALA A 1 107 ? -21.773 8.161 20.555 1.00 91.75 107 ALA A N 1
ATOM 883 C CA . ALA A 1 107 ? -20.505 7.636 21.041 1.00 91.75 107 ALA A CA 1
ATOM 884 C C . ALA A 1 107 ? -20.099 8.265 22.391 1.00 91.75 107 ALA A C 1
ATOM 886 O O . ALA A 1 107 ? -20.347 9.450 22.636 1.00 91.75 107 ALA A O 1
ATOM 887 N N . PRO A 1 108 ? -19.409 7.512 23.269 1.00 92.69 108 PRO A N 1
ATOM 888 C CA . PRO A 1 108 ? -18.848 8.064 24.498 1.00 92.69 108 PRO A CA 1
ATOM 889 C C . PRO A 1 108 ? -17.906 9.243 24.231 1.00 92.69 108 PRO A C 1
ATOM 891 O O . PRO A 1 108 ? -17.146 9.238 23.264 1.00 92.69 108 PRO A O 1
ATOM 894 N N . LYS A 1 109 ? -17.879 10.224 25.143 1.00 90.44 109 LYS A N 1
ATOM 895 C CA . LYS A 1 109 ? -17.089 11.463 24.989 1.00 90.44 109 LYS A CA 1
ATOM 896 C C . LYS A 1 109 ? -15.585 11.234 24.786 1.00 90.44 109 LYS A C 1
ATOM 898 O O . LYS A 1 109 ? -14.918 12.102 24.230 1.00 90.44 109 LYS A O 1
ATOM 903 N N . GLN A 1 110 ? -15.033 10.104 25.241 1.00 91.25 110 GLN A N 1
ATOM 904 C CA . GLN A 1 110 ? -13.622 9.776 25.010 1.00 91.25 110 GLN A CA 1
ATOM 905 C C . GLN A 1 110 ? -13.303 9.357 23.564 1.00 91.25 110 GLN A C 1
ATOM 907 O O . GLN A 1 110 ? -12.130 9.337 23.185 1.00 91.25 110 GLN A O 1
ATOM 912 N N . VAL A 1 111 ? -14.313 9.011 22.760 1.00 94.75 111 VAL A N 1
ATOM 913 C CA . VAL A 1 111 ? -14.136 8.589 21.370 1.00 94.75 111 VAL A CA 1
ATOM 914 C C . VAL A 1 111 ? -13.952 9.829 20.501 1.00 94.75 111 VAL A C 1
ATOM 916 O O . VAL A 1 111 ? -14.867 10.625 20.319 1.00 94.75 111 VAL A O 1
ATOM 919 N N . ARG A 1 112 ? -12.749 9.995 19.951 1.00 96.06 112 ARG A N 1
ATOM 920 C CA . ARG A 1 112 ? -12.403 11.110 19.057 1.00 96.06 112 ARG A CA 1
ATOM 921 C C . ARG A 1 112 ? -12.651 10.782 17.590 1.00 96.06 112 ARG A C 1
ATOM 923 O O . ARG A 1 112 ? -12.890 11.686 16.797 1.00 96.06 112 ARG A O 1
ATOM 930 N N . SER A 1 113 ? -12.560 9.506 17.225 1.00 96.50 113 SER A N 1
ATOM 931 C CA . SER A 1 113 ? -12.816 9.004 15.872 1.00 96.50 113 SER A CA 1
ATOM 932 C C . SER A 1 113 ? -13.174 7.521 15.897 1.00 96.50 113 SER A C 1
ATOM 934 O O . SER A 1 113 ? -12.886 6.825 16.876 1.00 96.50 113 SER A O 1
ATOM 936 N N . ALA A 1 114 ? -13.806 7.052 14.825 1.00 96.88 114 ALA A N 1
ATOM 937 C CA . ALA A 1 114 ? -14.273 5.684 14.679 1.00 96.88 114 ALA A CA 1
ATOM 938 C C . ALA A 1 114 ? -13.644 5.020 13.445 1.00 96.88 114 ALA A C 1
ATOM 940 O O . ALA A 1 114 ? -13.802 5.493 12.321 1.00 96.88 114 ALA A O 1
ATOM 941 N N . ILE A 1 115 ? -12.935 3.913 13.652 1.00 97.81 115 ILE A N 1
ATOM 942 C CA . ILE A 1 115 ? -12.454 3.021 12.597 1.00 97.81 115 ILE A CA 1
ATOM 943 C C . ILE A 1 115 ? -13.582 2.040 12.285 1.00 97.81 115 ILE A C 1
ATOM 945 O O . ILE A 1 115 ? -13.932 1.199 13.113 1.00 97.81 115 ILE A O 1
ATOM 949 N N . ARG A 1 116 ? -14.162 2.150 11.094 1.00 97.81 116 ARG A N 1
ATOM 950 C CA . ARG A 1 116 ? -15.291 1.333 10.647 1.00 97.81 116 ARG A CA 1
ATOM 951 C C . ARG A 1 116 ? -14.798 0.028 10.041 1.00 97.81 116 ARG A C 1
ATOM 953 O O . ARG A 1 116 ? -14.519 -0.031 8.848 1.00 97.81 116 ARG A O 1
ATOM 960 N N . VAL A 1 117 ? -14.671 -1.014 10.854 1.00 98.12 117 VAL A N 1
ATOM 961 C CA . VAL A 1 117 ? -14.042 -2.281 10.436 1.00 98.12 117 VAL A CA 1
ATOM 962 C C . VAL A 1 117 ? -14.835 -3.027 9.358 1.00 98.12 117 VAL A C 1
ATOM 964 O O . VAL A 1 117 ? -14.270 -3.859 8.655 1.00 98.12 117 VAL A O 1
ATOM 967 N N . ASP A 1 118 ? -16.110 -2.683 9.180 1.00 97.50 118 ASP A N 1
ATOM 968 C CA . ASP A 1 118 ? -17.052 -3.239 8.204 1.00 97.50 118 ASP A CA 1
ATOM 969 C C . ASP A 1 118 ? -17.089 -2.491 6.861 1.00 97.50 118 ASP A C 1
ATOM 971 O O . ASP A 1 118 ? -17.851 -2.863 5.966 1.00 97.50 118 ASP A O 1
ATOM 975 N N . LYS A 1 119 ? -16.295 -1.423 6.692 1.00 97.25 119 LYS A N 1
ATOM 976 C CA . LYS A 1 119 ? -16.346 -0.596 5.482 1.00 97.25 119 LYS A CA 1
ATOM 977 C C . LYS A 1 119 ? -14.967 -0.162 4.999 1.00 97.25 119 LYS A C 1
ATOM 979 O O . LYS A 1 119 ? -14.281 0.631 5.641 1.00 97.25 119 LYS A O 1
ATOM 984 N N . LEU A 1 120 ? -14.603 -0.631 3.806 1.00 97.38 120 LEU A N 1
ATOM 985 C CA . LEU A 1 120 ? -13.361 -0.248 3.139 1.00 97.38 120 LEU A CA 1
ATOM 986 C C . LEU A 1 120 ? -13.356 1.245 2.777 1.00 97.38 120 LEU A C 1
ATOM 988 O O . LEU A 1 120 ? -14.403 1.840 2.501 1.00 97.38 120 LEU A O 1
ATOM 992 N N . HIS A 1 121 ? -12.175 1.855 2.775 1.00 97.31 121 HIS A N 1
ATOM 993 C CA . HIS A 1 121 ? -12.008 3.260 2.424 1.00 97.31 121 HIS A CA 1
ATOM 994 C C . HIS A 1 121 ? -12.469 3.542 0.986 1.00 97.31 121 HIS A C 1
ATOM 996 O O . HIS A 1 121 ? -12.376 2.688 0.104 1.00 97.31 121 HIS A O 1
ATOM 1002 N N . TRP A 1 122 ? -12.927 4.765 0.699 1.00 95.81 122 TRP A N 1
ATOM 1003 C CA . TRP A 1 122 ? -13.440 5.144 -0.631 1.00 95.81 122 TRP A CA 1
ATOM 1004 C C . TRP A 1 122 ? -12.385 5.090 -1.745 1.00 95.81 122 TRP A C 1
ATOM 1006 O O . TRP A 1 122 ? -12.729 5.024 -2.923 1.00 95.81 122 TRP A O 1
ATOM 1016 N N . TYR A 1 123 ? -11.097 5.075 -1.393 1.00 96.12 123 TYR A N 1
ATOM 1017 C CA . TYR A 1 123 ? -10.021 4.817 -2.356 1.00 96.12 123 TYR A CA 1
ATOM 1018 C C . TYR A 1 123 ? -10.112 3.440 -3.005 1.00 96.12 123 TYR A C 1
ATOM 1020 O O . TYR A 1 123 ? -9.602 3.285 -4.108 1.00 96.12 123 TYR A O 1
ATOM 1028 N N . SER A 1 124 ? -10.825 2.494 -2.394 1.00 97.25 124 SER A N 1
ATOM 1029 C CA . SER A 1 124 ? -11.109 1.190 -2.986 1.00 97.25 124 SER A CA 1
ATOM 1030 C C . SER A 1 124 ? -11.636 1.271 -4.414 1.00 97.25 124 SER A C 1
ATOM 1032 O O . SER A 1 124 ? -11.149 0.555 -5.282 1.00 97.25 124 SER A O 1
ATOM 1034 N N . MET A 1 125 ? -12.508 2.233 -4.717 1.00 97.00 125 MET A N 1
ATOM 1035 C CA . MET A 1 125 ? -13.021 2.440 -6.077 1.00 97.00 125 MET A CA 1
ATOM 1036 C C . MET A 1 125 ? -11.924 2.805 -7.089 1.00 97.00 125 MET A C 1
ATOM 1038 O O . MET A 1 125 ? -12.052 2.500 -8.268 1.00 97.00 125 MET A O 1
ATOM 1042 N N . LYS A 1 126 ? -10.835 3.443 -6.642 1.00 96.88 126 LYS A N 1
ATOM 1043 C CA . LYS A 1 126 ? -9.692 3.814 -7.492 1.00 96.88 126 LYS A CA 1
ATOM 1044 C C . LYS A 1 126 ? -8.707 2.665 -7.703 1.00 96.88 126 LYS A C 1
ATOM 1046 O O . LYS A 1 126 ? -7.935 2.699 -8.659 1.00 96.88 126 LYS A O 1
ATOM 1051 N N . TRP A 1 127 ? -8.713 1.666 -6.823 1.00 97.50 127 TRP A N 1
ATOM 1052 C CA . TRP A 1 127 ? -7.837 0.497 -6.920 1.00 97.50 127 TRP A CA 1
ATOM 1053 C C . TRP A 1 127 ? -8.334 -0.512 -7.960 1.00 97.50 127 TRP A C 1
ATOM 1055 O O . TRP A 1 127 ? -7.535 -1.254 -8.525 1.00 97.50 127 TRP A O 1
ATOM 1065 N N . VAL A 1 128 ? -9.644 -0.528 -8.231 1.00 97.50 128 VAL A N 1
ATOM 1066 C CA . VAL A 1 128 ? -10.255 -1.415 -9.230 1.00 97.50 128 VAL A CA 1
ATOM 1067 C C . VAL A 1 128 ? -9.610 -1.211 -10.604 1.00 97.50 128 VAL A C 1
ATOM 1069 O O . VAL A 1 128 ? -9.334 -0.086 -11.032 1.00 97.50 128 VAL A O 1
ATOM 1072 N N . GLY A 1 129 ? -9.362 -2.325 -11.295 1.00 96.44 129 GLY A N 1
ATOM 1073 C CA . GLY A 1 129 ? -8.779 -2.347 -12.636 1.00 96.44 129 GLY A CA 1
ATOM 1074 C C . GLY A 1 129 ? -7.259 -2.181 -12.685 1.00 96.44 129 GLY A C 1
ATOM 1075 O O . GLY A 1 129 ? -6.720 -2.099 -13.786 1.00 96.44 129 GLY A O 1
ATOM 1076 N N . ALA A 1 130 ? -6.573 -2.119 -11.540 1.00 98.19 130 ALA A N 1
ATOM 1077 C CA . ALA A 1 130 ? -5.116 -2.200 -11.499 1.00 98.19 130 ALA A CA 1
ATOM 1078 C C . ALA A 1 130 ? -4.623 -3.630 -11.770 1.00 98.19 130 ALA A C 1
ATOM 1080 O O . ALA A 1 130 ? -5.251 -4.605 -11.354 1.00 98.19 130 ALA A O 1
ATOM 1081 N N . ASP A 1 131 ? -3.489 -3.752 -12.452 1.00 98.38 131 ASP A N 1
ATOM 1082 C CA . ASP A 1 131 ? -2.930 -5.041 -12.877 1.00 98.38 131 ASP A CA 1
ATOM 1083 C C . ASP A 1 131 ? -2.079 -5.670 -11.764 1.00 98.38 131 ASP A C 1
ATOM 1085 O O . ASP A 1 131 ? -2.023 -6.889 -11.621 1.00 98.38 131 ASP A O 1
ATOM 1089 N N . VAL A 1 132 ? -1.470 -4.842 -10.909 1.00 98.56 132 VAL A N 1
ATOM 1090 C CA . VAL A 1 132 ? -0.801 -5.287 -9.680 1.00 98.56 132 VAL A CA 1
ATOM 1091 C C . VAL A 1 132 ? -1.271 -4.440 -8.508 1.00 98.56 132 VAL A C 1
ATOM 1093 O O . VAL A 1 132 ? -1.214 -3.213 -8.561 1.00 98.56 132 VAL A O 1
ATOM 1096 N N . LEU A 1 133 ? -1.692 -5.086 -7.423 1.00 98.69 133 LEU A N 1
ATOM 1097 C CA . LEU A 1 133 ? -2.081 -4.426 -6.182 1.00 98.69 133 LEU A CA 1
ATOM 1098 C C . LEU A 1 133 ? -1.246 -4.944 -5.016 1.00 98.69 133 LEU A C 1
ATOM 1100 O O . LEU A 1 133 ? -1.175 -6.148 -4.781 1.00 98.69 133 LEU A O 1
ATOM 1104 N N . VAL A 1 134 ? -0.653 -4.032 -4.253 1.00 98.69 134 VAL A N 1
ATOM 1105 C CA . VAL A 1 134 ? 0.132 -4.330 -3.056 1.00 98.69 134 VAL A CA 1
ATOM 1106 C C . VAL A 1 134 ? -0.484 -3.607 -1.865 1.00 98.69 134 VAL A C 1
ATOM 1108 O O . VAL A 1 134 ? -0.367 -2.390 -1.710 1.00 98.69 134 VAL A O 1
ATOM 1111 N N . PHE A 1 135 ? -1.140 -4.373 -1.005 1.00 98.62 135 PHE A N 1
ATOM 1112 C CA . PHE A 1 135 ? -1.749 -3.877 0.221 1.00 98.62 135 PHE A CA 1
ATOM 1113 C C . PHE A 1 135 ? -0.810 -4.047 1.407 1.00 98.62 135 PHE A C 1
ATOM 1115 O O . PHE A 1 135 ? -0.054 -5.018 1.475 1.00 98.62 135 PHE A O 1
ATOM 1122 N N . ASN A 1 136 ? -0.879 -3.141 2.377 1.00 98.19 136 ASN A N 1
ATOM 1123 C CA . ASN A 1 136 ? -0.259 -3.363 3.675 1.00 98.19 136 ASN A CA 1
ATOM 1124 C C . ASN A 1 136 ? -1.017 -2.643 4.794 1.00 98.19 136 ASN A C 1
ATOM 1126 O O . ASN A 1 136 ? -1.482 -1.519 4.632 1.00 98.19 136 ASN A O 1
ATOM 1130 N N . ALA A 1 137 ? -1.064 -3.263 5.967 1.00 96.75 137 ALA A N 1
ATOM 1131 C CA . ALA A 1 137 ? -1.567 -2.636 7.180 1.00 96.75 137 ALA A CA 1
ATOM 1132 C C . ALA A 1 137 ? -0.897 -3.269 8.402 1.00 96.75 137 ALA A C 1
ATOM 1134 O O . ALA A 1 137 ? -0.549 -4.449 8.392 1.00 96.75 137 ALA A O 1
ATOM 1135 N N . GLY A 1 138 ? -0.700 -2.479 9.457 1.00 94.12 138 GLY A N 1
ATOM 1136 C CA . GLY A 1 138 ? -0.218 -3.002 10.736 1.00 94.12 138 GLY A CA 1
ATOM 1137 C C . GLY A 1 138 ? 0.372 -1.946 11.661 1.00 94.12 138 GLY A C 1
ATOM 1138 O O . GLY A 1 138 ? 0.060 -1.929 12.846 1.00 94.12 138 GLY A O 1
ATOM 1139 N N . HIS A 1 139 ? 1.159 -0.992 11.151 1.00 94.75 139 HIS A N 1
ATOM 1140 C CA . HIS A 1 139 ? 1.877 -0.050 12.028 1.00 94.75 139 HIS A CA 1
ATOM 1141 C C . HIS A 1 139 ? 0.988 0.968 12.737 1.00 94.75 139 HIS A C 1
ATOM 1143 O O . HIS A 1 139 ? 1.475 1.681 13.618 1.00 94.75 139 HIS A O 1
ATOM 1149 N N . TRP A 1 140 ? -0.277 1.083 12.339 1.00 95.38 140 TRP A N 1
ATOM 1150 C CA . TRP A 1 140 ? -1.275 1.906 13.018 1.00 95.38 140 TRP A CA 1
ATOM 1151 C C . TRP A 1 140 ? -2.147 1.096 13.980 1.00 95.38 140 TRP A C 1
ATOM 1153 O O . TRP A 1 140 ? -2.653 1.669 14.939 1.00 95.38 140 TRP A O 1
ATOM 1163 N N . TRP A 1 141 ? -2.234 -0.224 13.803 1.00 96.06 141 TRP A N 1
ATOM 1164 C CA . TRP A 1 141 ? -3.002 -1.150 14.635 1.00 96.06 141 TRP A CA 1
ATOM 1165 C C . TRP A 1 141 ? -2.245 -1.482 15.932 1.00 96.06 141 TRP A C 1
ATOM 1167 O O . TRP A 1 141 ? -1.725 -2.577 16.118 1.00 96.06 141 TRP A O 1
ATOM 1177 N N . ASN A 1 142 ? -2.123 -0.501 16.826 1.00 94.62 142 ASN A N 1
ATOM 1178 C CA . ASN A 1 142 ? -1.520 -0.647 18.154 1.00 94.62 142 ASN A CA 1
ATOM 1179 C C . ASN A 1 142 ? -2.078 0.388 19.139 1.00 94.62 142 ASN A C 1
ATOM 1181 O O . ASN A 1 142 ? -2.749 1.347 18.752 1.00 94.62 142 ASN A O 1
ATOM 1185 N N . GLN A 1 143 ? -1.788 0.181 20.424 1.00 93.38 143 GLN A N 1
ATOM 1186 C CA . GLN A 1 143 ? -2.320 1.001 21.512 1.00 93.38 143 GLN A CA 1
ATOM 1187 C C . GLN A 1 143 ? -1.973 2.486 21.349 1.00 93.38 143 GLN A C 1
ATOM 1189 O O . GLN A 1 143 ? -2.837 3.339 21.536 1.00 93.38 143 GLN A O 1
ATOM 1194 N N . ASP A 1 144 ? -0.742 2.806 20.948 1.00 92.56 144 ASP A N 1
ATOM 1195 C CA . ASP A 1 144 ? -0.266 4.190 20.891 1.00 92.56 144 ASP A CA 1
ATOM 1196 C C . ASP A 1 144 ? -0.882 4.994 19.745 1.00 92.56 144 ASP A C 1
ATOM 1198 O O . ASP A 1 144 ? -1.271 6.145 19.936 1.00 92.56 144 ASP A O 1
ATOM 1202 N N . LYS A 1 145 ? -0.987 4.396 18.556 1.00 92.31 145 LYS A N 1
ATOM 1203 C CA . LYS A 1 145 ? -1.445 5.083 17.335 1.00 92.31 145 LYS A CA 1
ATOM 1204 C C . LYS A 1 145 ? -2.936 4.937 17.049 1.00 92.31 145 LYS A C 1
ATOM 1206 O O . LYS A 1 145 ? -3.438 5.607 16.152 1.00 92.31 145 LYS A O 1
ATOM 1211 N N . THR A 1 146 ? -3.634 4.081 17.791 1.00 94.88 146 THR A N 1
ATOM 1212 C CA . THR A 1 146 ? -5.088 3.910 17.678 1.00 94.88 146 THR A CA 1
ATOM 1213 C C . THR A 1 146 ? -5.778 4.342 18.967 1.00 94.88 146 THR A C 1
ATOM 1215 O O . THR A 1 146 ? -6.360 5.424 19.025 1.00 94.88 146 THR A O 1
ATOM 1218 N N . VAL A 1 147 ? -5.658 3.553 20.036 1.00 91.81 147 VAL A N 1
ATOM 1219 C CA . VAL A 1 147 ? -6.489 3.727 21.239 1.00 91.81 147 VAL A CA 1
ATOM 1220 C C . VAL A 1 147 ? -6.126 5.000 22.007 1.00 91.81 147 VAL A C 1
ATOM 1222 O O . VAL A 1 147 ? -7.008 5.798 22.324 1.00 91.81 147 VAL A O 1
ATOM 1225 N N . LYS A 1 148 ? -4.833 5.267 22.244 1.00 93.19 148 LYS A N 1
ATOM 1226 C CA . LYS A 1 148 ? -4.377 6.494 22.931 1.00 93.19 148 LYS A CA 1
ATOM 1227 C C . LYS A 1 148 ? -4.672 7.770 22.138 1.00 93.19 148 LYS A C 1
ATOM 1229 O O . LYS A 1 148 ? -4.786 8.843 22.727 1.00 93.19 148 LYS A O 1
ATOM 1234 N N . MET A 1 149 ? -4.842 7.666 20.819 1.00 92.94 149 MET A N 1
ATOM 1235 C CA . MET A 1 149 ? -5.298 8.776 19.975 1.00 92.94 149 MET A CA 1
ATOM 1236 C C . MET A 1 149 ? -6.819 9.002 20.044 1.00 92.94 149 MET A C 1
ATOM 1238 O O . MET A 1 149 ? -7.317 9.973 19.474 1.00 92.94 149 MET A O 1
ATOM 1242 N N . GLY A 1 150 ? -7.553 8.158 20.775 1.00 93.94 150 GLY A N 1
ATOM 1243 C CA . GLY A 1 150 ? -9.008 8.210 20.895 1.00 93.94 150 GLY A CA 1
ATOM 1244 C C . GLY A 1 150 ? -9.738 7.607 19.694 1.00 93.94 150 GLY A C 1
ATOM 1245 O O . GLY A 1 150 ? -10.901 7.940 19.473 1.00 93.94 150 GLY A O 1
ATOM 1246 N N . CYS A 1 151 ? -9.070 6.767 18.899 1.00 96.00 151 CYS A N 1
ATOM 1247 C CA . CYS A 1 151 ? -9.687 6.026 17.803 1.00 96.00 151 CYS A CA 1
ATOM 1248 C C . CYS A 1 151 ? -10.241 4.702 18.345 1.00 96.00 151 CYS A C 1
ATOM 1250 O O . CYS A 1 151 ? -9.474 3.882 18.851 1.00 96.00 151 CYS A O 1
ATOM 1252 N N . TYR A 1 152 ? -11.551 4.495 18.226 1.00 96.50 152 TYR A N 1
ATOM 1253 C CA . TYR A 1 152 ? -12.224 3.248 18.614 1.00 96.50 152 TYR A CA 1
ATOM 1254 C C . TYR A 1 152 ? -12.858 2.581 17.401 1.00 96.50 152 TYR A C 1
ATOM 1256 O O . TYR A 1 152 ? -12.892 3.158 16.316 1.00 96.50 152 TYR A O 1
ATOM 1264 N N . PHE A 1 153 ? -13.350 1.360 17.569 1.00 97.25 153 PHE A N 1
ATOM 1265 C CA . PHE A 1 153 ? -13.846 0.552 16.464 1.00 97.25 153 PHE A CA 1
ATOM 1266 C C . PHE A 1 153 ? -15.366 0.623 16.365 1.00 97.25 153 PHE A C 1
ATOM 1268 O O . PHE A 1 153 ? -16.073 0.618 17.371 1.00 97.25 153 PHE A O 1
ATOM 1275 N N . GLN A 1 154 ? -15.864 0.703 15.139 1.00 96.56 154 GLN A N 1
ATOM 1276 C CA . GLN A 1 154 ? -17.282 0.750 14.821 1.00 96.56 154 GLN A CA 1
ATOM 1277 C C . GLN A 1 154 ? -17.631 -0.383 13.862 1.00 96.56 154 GLN A C 1
ATOM 1279 O O . GLN A 1 154 ? -16.919 -0.623 12.888 1.00 96.56 154 GLN A O 1
ATOM 1284 N N . GLU A 1 155 ? -18.772 -1.013 14.111 1.00 95.25 155 GLU A N 1
ATOM 1285 C CA . GLU A 1 155 ? -19.376 -2.017 13.240 1.00 95.25 155 GLU A CA 1
ATOM 1286 C C . GLU A 1 155 ? -20.899 -1.831 13.270 1.00 95.25 155 GLU A C 1
ATOM 1288 O O . GLU A 1 155 ? -21.475 -1.549 14.324 1.00 95.25 155 GLU A O 1
ATOM 1293 N N . GLY A 1 156 ? -21.564 -1.888 12.113 1.00 92.62 156 GLY A N 1
ATOM 1294 C CA . GLY A 1 156 ? -23.026 -1.779 12.043 1.00 92.62 156 GLY A CA 1
ATOM 1295 C C . GLY A 1 156 ? -23.593 -0.437 12.527 1.00 92.62 156 GLY A C 1
ATOM 1296 O O . GLY A 1 156 ? -24.747 -0.364 12.933 1.00 92.62 156 GLY A O 1
ATOM 1297 N N . GLY A 1 157 ? -22.788 0.632 12.517 1.00 91.19 157 GLY A N 1
ATOM 1298 C CA . GLY A 1 157 ? -23.214 1.971 12.951 1.00 91.19 157 GLY A CA 1
ATOM 1299 C C . GLY A 1 157 ? -22.989 2.287 14.433 1.00 91.19 157 GLY A C 1
ATOM 1300 O O . GLY A 1 157 ? -23.168 3.436 14.823 1.00 91.19 157 GLY A O 1
ATOM 1301 N N . THR A 1 158 ? -22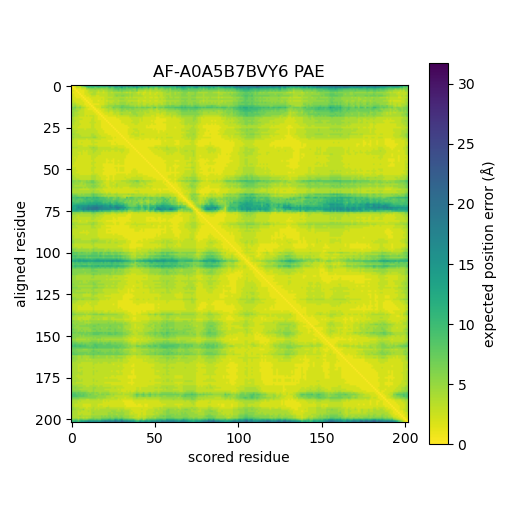.537 1.322 15.237 1.00 92.38 158 THR A N 1
ATOM 1302 C CA . THR A 1 158 ? -22.324 1.506 16.681 1.00 92.38 158 THR A CA 1
ATOM 1303 C C . THR A 1 158 ? -20.848 1.350 17.034 1.00 92.38 158 THR A C 1
ATOM 1305 O O . THR A 1 158 ? -20.174 0.450 16.534 1.00 92.38 158 THR A O 1
ATOM 1308 N N . VAL A 1 159 ? -20.330 2.228 17.900 1.00 95.81 159 VAL A N 1
ATOM 1309 C CA . VAL A 1 159 ? -18.973 2.079 18.449 1.00 95.81 159 VAL A CA 1
ATOM 1310 C C . VAL A 1 159 ? -18.966 0.959 19.482 1.00 95.81 159 VAL A C 1
ATOM 1312 O O . VAL A 1 159 ? -19.737 0.985 20.440 1.00 95.81 159 VAL A O 1
ATOM 1315 N N . ASN A 1 160 ? -18.059 0.004 19.311 1.00 94.50 160 ASN A N 1
ATOM 1316 C CA . ASN A 1 160 ? -17.820 -1.061 20.267 1.00 94.50 160 ASN A CA 1
ATOM 1317 C C . ASN A 1 160 ? -16.613 -0.701 21.148 1.00 94.50 160 ASN A C 1
ATOM 1319 O O . ASN A 1 160 ? -15.469 -0.712 20.698 1.00 94.50 160 ASN A O 1
ATOM 1323 N N . MET A 1 161 ? -16.880 -0.389 22.417 1.00 93.12 161 MET A N 1
ATOM 1324 C CA . MET A 1 161 ? -15.852 0.008 23.386 1.00 93.12 161 MET A CA 1
ATOM 1325 C C . MET A 1 161 ? -15.039 -1.167 23.942 1.00 93.12 161 MET A C 1
ATOM 1327 O O . MET A 1 161 ? -14.014 -0.932 24.578 1.00 93.12 161 MET A O 1
ATOM 1331 N N . THR A 1 162 ? -15.492 -2.407 23.740 1.00 94.56 162 THR A N 1
ATOM 1332 C CA . THR A 1 162 ? -14.818 -3.617 24.236 1.00 94.56 162 THR A CA 1
ATOM 1333 C C . THR A 1 162 ? -14.036 -4.349 23.151 1.00 94.56 162 THR A C 1
ATOM 1335 O O . THR A 1 162 ? -13.249 -5.227 23.487 1.00 94.56 162 THR A O 1
ATOM 1338 N N . MET A 1 163 ? -14.231 -3.999 21.875 1.00 96.56 163 MET A N 1
ATOM 1339 C CA . MET A 1 163 ? -13.471 -4.565 20.760 1.00 96.56 163 MET A CA 1
ATOM 1340 C C . MET A 1 163 ? -11.997 -4.182 20.887 1.00 96.56 163 MET A C 1
ATOM 1342 O O . MET A 1 163 ? -11.651 -2.997 20.927 1.00 96.56 163 MET A O 1
ATOM 1346 N N . ASP A 1 164 ? -11.126 -5.184 20.940 1.00 96.25 164 ASP A N 1
ATOM 1347 C CA . ASP A 1 164 ? -9.689 -4.953 20.985 1.00 96.25 164 ASP A CA 1
ATOM 1348 C C . ASP A 1 164 ? -9.087 -4.758 19.583 1.00 96.2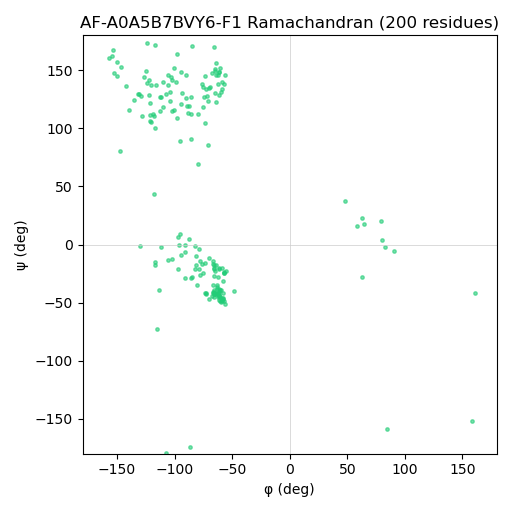5 164 ASP A C 1
ATOM 1350 O O . ASP A 1 164 ? -9.731 -4.927 18.546 1.00 96.25 164 ASP A O 1
ATOM 1354 N N . ILE A 1 165 ? -7.816 -4.359 19.556 1.00 97.19 165 ILE A N 1
ATOM 1355 C CA . ILE A 1 165 ? -7.097 -4.028 18.321 1.00 97.19 165 ILE A CA 1
ATOM 1356 C C . ILE A 1 165 ? -6.956 -5.241 17.398 1.00 97.19 165 ILE A C 1
ATOM 1358 O O . ILE A 1 165 ? -7.024 -5.082 16.180 1.00 97.19 165 ILE A O 1
ATOM 1362 N N . MET A 1 166 ? -6.728 -6.431 17.956 1.00 96.94 166 MET A N 1
ATOM 1363 C CA . MET A 1 166 ? -6.509 -7.641 17.167 1.00 96.94 166 MET A CA 1
ATOM 1364 C C . MET A 1 166 ? -7.813 -8.126 16.550 1.00 96.94 166 MET A C 1
ATOM 1366 O O . MET A 1 166 ? -7.829 -8.467 15.367 1.00 96.94 166 MET A O 1
ATOM 1370 N N . GLU A 1 167 ? -8.907 -8.093 17.311 1.00 97.94 167 GLU A N 1
ATOM 1371 C CA . GLU A 1 167 ? -10.243 -8.370 16.795 1.00 97.94 167 GLU A CA 1
ATOM 1372 C C . GLU A 1 167 ? -10.602 -7.386 15.674 1.00 97.94 167 GLU A C 1
ATOM 1374 O O . GLU A 1 167 ? -10.983 -7.798 14.576 1.00 97.94 167 GLU A O 1
ATOM 1379 N N . ALA A 1 168 ? -10.419 -6.086 15.911 1.00 97.94 168 ALA A N 1
ATOM 1380 C CA . ALA A 1 168 ? -10.714 -5.056 14.925 1.00 97.94 168 ALA A CA 1
ATOM 1381 C C . ALA A 1 168 ? -9.866 -5.188 13.652 1.00 97.94 168 ALA A C 1
ATOM 1383 O O . ALA A 1 168 ? -10.374 -5.009 12.542 1.00 97.94 168 ALA A O 1
ATOM 1384 N N . PHE A 1 169 ? -8.580 -5.524 13.799 1.00 97.88 169 PHE A N 1
ATOM 1385 C CA . PHE A 1 169 ? -7.693 -5.772 12.667 1.00 97.88 169 PHE A CA 1
ATOM 1386 C C . PHE A 1 169 ? -8.126 -7.009 11.879 1.00 97.88 169 PHE A C 1
ATOM 1388 O O . PHE A 1 169 ? -8.177 -6.983 10.654 1.00 97.88 169 PHE A O 1
ATOM 1395 N N . TRP A 1 170 ? -8.504 -8.089 12.562 1.00 98.06 170 TRP A N 1
ATOM 1396 C CA . TRP A 1 170 ? -9.017 -9.281 11.896 1.00 98.06 170 TRP A CA 1
ATOM 1397 C C . TRP A 1 170 ? -10.309 -8.990 11.117 1.00 98.06 170 TRP A C 1
ATOM 1399 O O . TRP A 1 170 ? -10.417 -9.385 9.955 1.00 98.06 170 TRP A O 1
ATOM 1409 N N . ARG A 1 171 ? -11.253 -8.242 11.704 1.00 98.50 171 ARG A N 1
ATOM 1410 C CA . ARG A 1 171 ? -12.502 -7.827 11.037 1.00 98.50 171 ARG A CA 1
ATOM 1411 C C . ARG A 1 171 ? -12.238 -6.956 9.810 1.00 98.50 171 ARG A C 1
ATOM 1413 O O . ARG A 1 171 ? -12.806 -7.214 8.750 1.00 98.50 171 ARG A O 1
ATOM 1420 N N . SER A 1 172 ? -11.329 -5.984 9.909 1.00 98.25 172 SER A N 1
ATOM 1421 C CA . SER A 1 172 ? -10.974 -5.131 8.767 1.00 98.25 172 SER A CA 1
ATOM 1422 C C . SER A 1 172 ? -10.342 -5.927 7.620 1.00 98.25 172 SER A C 1
ATOM 1424 O O . SER A 1 172 ? -10.654 -5.676 6.454 1.00 98.25 172 SER A O 1
ATOM 1426 N N . LEU A 1 173 ? -9.539 -6.951 7.930 1.00 98.12 173 LEU A N 1
ATOM 1427 C CA . LEU A 1 173 ? -9.010 -7.879 6.930 1.00 98.12 173 LEU A CA 1
ATOM 1428 C C . LEU A 1 173 ? -10.104 -8.742 6.285 1.00 98.12 173 LEU A C 1
ATOM 1430 O O . LEU A 1 173 ? -10.013 -9.007 5.086 1.00 98.12 173 LEU A O 1
ATOM 1434 N N . GLN A 1 174 ? -11.149 -9.151 7.017 1.00 98.56 174 GLN A N 1
ATOM 1435 C CA . GLN A 1 174 ? -12.295 -9.852 6.413 1.00 98.56 174 GLN A CA 1
ATOM 1436 C C . GLN A 1 174 ? -13.067 -8.949 5.444 1.00 98.56 174 GLN A C 1
ATOM 1438 O O . GLN A 1 174 ? -13.432 -9.387 4.348 1.00 98.56 174 GLN A O 1
ATOM 1443 N N . THR A 1 175 ? -13.260 -7.679 5.803 1.00 98.56 175 THR A N 1
ATOM 1444 C CA . THR A 1 175 ? -13.867 -6.670 4.924 1.00 98.56 175 THR A CA 1
ATOM 1445 C C . THR A 1 175 ? -13.029 -6.456 3.664 1.00 98.56 175 THR A C 1
ATOM 1447 O O . THR A 1 175 ? -13.557 -6.518 2.553 1.00 98.56 175 THR A O 1
ATOM 1450 N N . TRP A 1 176 ? -11.711 -6.276 3.811 1.00 98.50 176 TRP A N 1
ATOM 1451 C CA . TRP A 1 176 ? -10.783 -6.162 2.682 1.00 98.50 176 TRP A CA 1
ATOM 1452 C C . TRP A 1 176 ? -10.817 -7.402 1.781 1.00 98.50 176 TRP A C 1
ATOM 1454 O O . TRP A 1 176 ? -10.972 -7.270 0.568 1.00 98.50 176 TRP A O 1
ATOM 1464 N N . LYS A 1 177 ? -10.744 -8.607 2.358 1.00 98.06 177 LYS A N 1
ATOM 1465 C CA . LYS A 1 177 ? -10.804 -9.872 1.612 1.00 98.06 177 LYS A CA 1
ATOM 1466 C C . LYS A 1 177 ? -12.100 -9.986 0.811 1.00 98.06 177 LYS A C 1
ATOM 1468 O O . LYS A 1 177 ? -12.066 -10.355 -0.361 1.00 98.06 177 LYS A O 1
ATOM 1473 N N . SER A 1 178 ? -13.233 -9.666 1.434 1.00 98.31 178 SER A N 1
ATOM 1474 C CA . SER A 1 178 ? -14.543 -9.708 0.777 1.00 98.31 178 SER A CA 1
ATOM 1475 C C . SER A 1 178 ? -14.600 -8.733 -0.396 1.00 98.31 178 SER A C 1
ATOM 1477 O O . SER A 1 178 ? -15.041 -9.102 -1.482 1.00 98.31 178 SER A O 1
ATOM 1479 N N . TRP A 1 179 ? -14.078 -7.518 -0.210 1.00 98.12 179 TRP A N 1
ATOM 1480 C CA . TRP A 1 179 ? -13.981 -6.534 -1.282 1.00 98.12 179 TRP A CA 1
ATOM 1481 C C . TRP A 1 179 ? -13.089 -7.015 -2.434 1.00 98.12 179 TRP A C 1
ATOM 1483 O O . TRP A 1 179 ? -13.505 -6.910 -3.585 1.00 98.12 179 TRP A O 1
ATOM 1493 N N . VAL A 1 180 ? -11.915 -7.589 -2.139 1.00 97.94 180 VAL A N 1
ATOM 1494 C CA . VAL A 1 180 ? -11.001 -8.146 -3.152 1.00 97.94 180 VAL A CA 1
ATOM 1495 C C . VAL A 1 180 ? -11.710 -9.189 -4.013 1.00 97.94 180 VAL A C 1
ATOM 1497 O O . VAL A 1 180 ? -11.691 -9.076 -5.233 1.00 97.94 180 VAL A O 1
ATOM 1500 N N . ILE A 1 181 ? -12.377 -10.163 -3.387 1.00 97.25 181 ILE A N 1
ATOM 1501 C CA . ILE A 1 181 ? -13.073 -11.252 -4.094 1.00 97.25 181 ILE A CA 1
ATOM 1502 C C . ILE A 1 181 ? -14.214 -10.719 -4.973 1.00 97.25 181 ILE A C 1
ATOM 1504 O O . ILE A 1 181 ? -14.480 -11.272 -6.033 1.00 97.25 181 ILE A O 1
ATOM 1508 N N . GLN A 1 182 ? -14.901 -9.663 -4.534 1.00 97.31 182 GLN A N 1
ATOM 1509 C CA . GLN A 1 182 ? -16.066 -9.121 -5.238 1.00 97.31 182 GLN A CA 1
ATOM 1510 C C . GLN A 1 182 ? -15.713 -8.138 -6.361 1.00 97.31 182 GLN A C 1
ATOM 1512 O O . GLN A 1 182 ? -16.500 -7.987 -7.290 1.00 97.31 182 GLN A O 1
ATOM 1517 N N . ASN A 1 183 ? -14.584 -7.429 -6.261 1.00 97.31 183 ASN A N 1
ATOM 1518 C CA . ASN A 1 183 ? -14.301 -6.265 -7.113 1.00 97.31 183 ASN A CA 1
ATOM 1519 C C . ASN A 1 183 ? -13.075 -6.433 -8.015 1.00 97.31 183 ASN A C 1
ATOM 1521 O O . ASN A 1 183 ? -12.897 -5.624 -8.927 1.00 97.31 183 ASN A O 1
ATOM 1525 N N . LEU A 1 184 ? -12.215 -7.422 -7.762 1.00 96.31 184 LEU A N 1
ATOM 1526 C CA . LEU A 1 184 ? -11.001 -7.642 -8.546 1.00 96.31 184 LEU A CA 1
ATOM 1527 C C . LEU A 1 184 ? -11.120 -8.911 -9.387 1.00 96.31 184 LEU A C 1
ATOM 1529 O O . LEU A 1 184 ? -11.627 -9.932 -8.929 1.00 96.31 184 LEU A O 1
ATOM 1533 N N . ASP A 1 185 ? -10.623 -8.837 -10.620 1.00 93.88 185 ASP A N 1
ATOM 1534 C CA . ASP A 1 185 ? -10.582 -9.971 -11.539 1.00 93.88 185 ASP A CA 1
ATOM 1535 C C . ASP A 1 185 ? -9.277 -10.759 -11.325 1.00 93.88 185 ASP A C 1
ATOM 1537 O O . ASP A 1 185 ? -8.203 -10.233 -11.633 1.00 93.88 185 ASP A O 1
ATOM 1541 N N . PRO A 1 186 ? -9.328 -12.010 -10.831 1.00 91.62 186 PRO A N 1
ATOM 1542 C CA . PRO A 1 186 ? -8.129 -12.808 -10.581 1.00 91.62 186 PRO A CA 1
ATOM 1543 C C . PRO A 1 186 ? -7.369 -13.194 -11.859 1.00 91.62 186 PRO A C 1
ATOM 1545 O O . PRO A 1 186 ? -6.204 -13.572 -11.766 1.00 91.62 186 PRO A O 1
ATOM 1548 N N . ASN A 1 187 ? -7.989 -13.099 -13.042 1.00 93.81 187 ASN A N 1
ATOM 1549 C CA . ASN A 1 187 ? -7.313 -13.365 -14.316 1.00 93.81 187 ASN A CA 1
ATOM 1550 C C . ASN A 1 187 ? -6.497 -12.169 -14.814 1.00 93.81 187 ASN A C 1
ATOM 1552 O O . ASN A 1 187 ? -5.645 -12.329 -15.686 1.00 93.81 187 ASN A O 1
ATOM 1556 N N . ARG A 1 188 ? -6.768 -10.973 -14.282 1.00 93.38 188 ARG A N 1
ATOM 1557 C CA . ARG A 1 188 ? -6.124 -9.726 -14.701 1.00 93.38 188 ARG A CA 1
ATOM 1558 C C . ARG A 1 188 ? -5.240 -9.122 -13.614 1.00 93.38 188 ARG A C 1
ATOM 1560 O O . ARG A 1 188 ? -4.186 -8.579 -13.923 1.00 93.38 188 ARG A O 1
ATOM 1567 N N . SER A 1 189 ? -5.675 -9.184 -12.360 1.00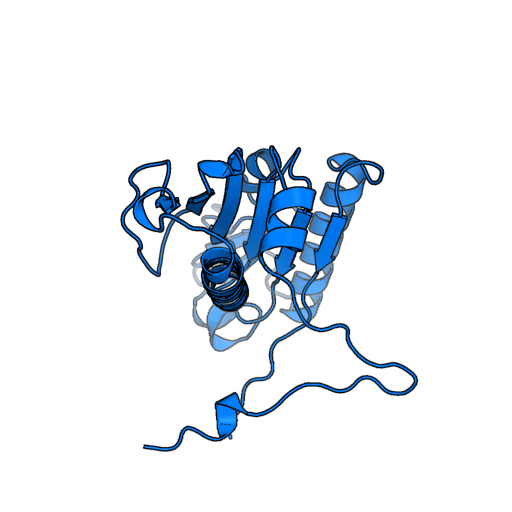 96.75 189 SER A N 1
ATOM 1568 C CA . SER A 1 189 ? -5.038 -8.496 -11.241 1.00 96.75 189 SER A CA 1
ATOM 1569 C C . SER A 1 189 ? -4.223 -9.456 -10.376 1.00 96.75 189 SER A C 1
ATOM 1571 O O . SER A 1 189 ? -4.755 -10.396 -9.787 1.00 96.75 189 SER A O 1
ATOM 1573 N N . HIS A 1 190 ? -2.937 -9.160 -10.199 1.00 97.44 190 HIS A N 1
ATOM 1574 C CA . HIS A 1 190 ? -2.089 -9.818 -9.209 1.00 97.44 190 HIS A CA 1
ATOM 1575 C C . HIS A 1 190 ? -2.164 -9.080 -7.871 1.00 97.44 190 HIS A C 1
ATOM 1577 O O . HIS A 1 190 ? -1.804 -7.907 -7.774 1.00 97.44 190 HIS A O 1
ATOM 1583 N N . ILE A 1 191 ? -2.622 -9.767 -6.825 1.00 97.88 191 ILE A N 1
ATOM 1584 C CA . ILE A 1 191 ? -2.896 -9.160 -5.519 1.00 97.88 191 ILE A CA 1
ATOM 1585 C C . ILE A 1 191 ? -1.904 -9.680 -4.481 1.00 97.88 191 ILE A C 1
ATOM 1587 O O . ILE A 1 191 ? -1.778 -10.884 -4.266 1.00 97.88 191 ILE A O 1
ATOM 1591 N N . PHE A 1 192 ? -1.247 -8.756 -3.791 1.00 98.25 192 PHE A N 1
ATOM 1592 C CA . PHE A 1 192 ? -0.303 -9.026 -2.717 1.00 98.25 192 PHE A CA 1
ATOM 1593 C C . PHE A 1 192 ? -0.757 -8.333 -1.437 1.00 98.25 192 PHE A C 1
ATOM 1595 O O . PHE A 1 192 ? -1.203 -7.185 -1.460 1.00 98.25 192 PHE A O 1
ATOM 1602 N N . PHE A 1 193 ? -0.578 -9.006 -0.302 1.00 98.00 193 PHE A N 1
ATOM 1603 C CA . PHE A 1 193 ? -0.675 -8.384 1.014 1.00 98.00 193 PHE A CA 1
ATOM 1604 C C . PHE A 1 193 ? 0.674 -8.512 1.714 1.00 98.00 193 PHE A C 1
ATOM 1606 O O . PHE A 1 193 ? 1.119 -9.610 2.052 1.00 98.00 193 PHE A O 1
ATOM 1613 N N . ARG A 1 194 ? 1.355 -7.386 1.913 1.00 96.50 194 ARG A N 1
ATOM 1614 C CA . ARG A 1 194 ? 2.636 -7.339 2.609 1.00 96.50 194 ARG A CA 1
ATOM 1615 C C . ARG A 1 194 ? 2.420 -7.574 4.101 1.00 96.50 194 ARG A C 1
ATOM 1617 O O . ARG A 1 194 ? 1.640 -6.874 4.745 1.00 96.50 194 ARG A O 1
ATOM 1624 N N . SER A 1 195 ? 3.166 -8.529 4.647 1.00 94.62 195 SER A N 1
ATOM 1625 C CA . SER A 1 195 ? 3.172 -8.839 6.074 1.00 94.62 195 SER A CA 1
ATOM 1626 C C . SER A 1 195 ? 3.736 -7.692 6.927 1.00 94.62 195 SER A C 1
ATOM 1628 O O . SER A 1 195 ? 4.287 -6.703 6.430 1.00 94.62 195 SER A O 1
ATOM 1630 N N . TYR A 1 196 ? 3.571 -7.819 8.244 1.00 93.69 196 TYR A N 1
ATOM 1631 C CA . TYR A 1 196 ? 4.000 -6.811 9.209 1.00 93.69 196 TYR A CA 1
ATOM 1632 C C . TYR A 1 196 ? 5.512 -6.541 9.130 1.00 93.69 196 TYR A C 1
ATOM 1634 O O . TYR A 1 196 ? 6.320 -7.468 9.099 1.00 93.69 196 TYR A O 1
ATOM 1642 N N . SER A 1 197 ? 5.904 -5.263 9.131 1.00 94.06 197 SER A N 1
ATOM 1643 C CA . SER A 1 197 ? 7.318 -4.879 9.166 1.00 94.06 197 SER A CA 1
ATOM 1644 C C . SER A 1 197 ? 7.801 -4.832 10.616 1.00 94.06 197 SER A C 1
ATOM 1646 O O . SER A 1 197 ? 7.205 -4.112 11.419 1.00 94.06 197 SER A O 1
ATOM 1648 N N . PRO A 1 198 ? 8.892 -5.524 10.980 1.00 93.31 198 PRO A N 1
ATOM 1649 C CA . PRO A 1 198 ? 9.382 -5.500 12.350 1.00 93.31 198 PRO A CA 1
ATOM 1650 C C . PRO A 1 198 ? 9.841 -4.097 12.761 1.00 93.31 198 PRO A C 1
ATOM 1652 O O . PRO A 1 198 ? 10.386 -3.329 11.962 1.00 93.31 198 PRO A O 1
ATOM 1655 N N . VAL A 1 199 ? 9.634 -3.783 14.037 1.00 89.38 199 VAL A N 1
ATOM 1656 C CA . VAL A 1 199 ? 10.193 -2.604 14.703 1.00 89.38 199 VAL A CA 1
ATOM 1657 C C . VAL A 1 199 ? 11.372 -3.042 15.567 1.00 89.38 199 VAL A C 1
ATOM 1659 O O . VAL A 1 199 ? 11.343 -4.124 16.141 1.00 89.38 199 VAL A O 1
ATOM 1662 N N . HIS A 1 200 ? 12.403 -2.205 15.658 1.00 90.94 200 HIS A N 1
ATOM 1663 C CA . HIS A 1 200 ? 13.647 -2.523 16.370 1.00 90.94 200 HIS A CA 1
ATOM 1664 C C . HIS A 1 200 ? 13.876 -1.552 17.537 1.00 90.94 200 HIS A C 1
ATOM 1666 O O . HIS A 1 200 ? 14.973 -1.029 17.723 1.00 90.94 200 HIS A O 1
ATOM 1672 N N . TYR A 1 201 ? 12.810 -1.267 18.288 1.00 85.38 201 TYR A N 1
ATOM 1673 C CA . TYR A 1 201 ? 12.890 -0.541 19.556 1.00 85.38 201 TYR A CA 1
ATOM 1674 C C . TYR A 1 201 ? 13.083 -1.549 20.694 1.00 85.38 201 TYR A C 1
ATOM 1676 O O . TYR A 1 201 ? 12.589 -2.673 20.602 1.00 85.38 201 TYR A O 1
ATOM 1684 N N . ARG A 1 202 ? 13.831 -1.155 21.727 1.00 62.22 202 ARG A N 1
ATOM 1685 C CA . ARG A 1 202 ? 13.912 -1.894 22.992 1.00 62.22 202 ARG A CA 1
ATOM 1686 C C . ARG A 1 202 ? 12.821 -1.419 23.934 1.00 62.22 202 ARG A C 1
ATOM 1688 O O . ARG A 1 202 ? 12.556 -0.195 23.911 1.00 62.22 202 ARG A O 1
#

Organism: Davidia involucrata (NCBI:txid16924)

Foldseek 3Di:
DDDCVVVDDDQDPPDGDDDDDLQVVLQVQFLFEAEEEAALVSVVVLVVNVVSNCVNAPDNVQWDFPVPDDPDRPDDKTWIANRVRRYIRIYGHDQLQFDWAAAAPPDPPLARIEGELQGGDPCLVVCFRGQEYEYEYDPCLDCVNAVVVNYFYDYPRHTDPPDHSVNSSVSSVVNVVVSCVVRYDPVRYHYHYDDDDDDDDD

Secondary structure (DSSP, 8-state):
---GGGG-----TTSPPPPP-HHHHHHHTTT-EEEEEESHHHHHHHHHHHHHHHTT-S-GGGEEETT-----SSSSEEEEEEGGGTEEEEEEE-TTSEEEEPPPTTS-TT--EEEEEEEE-TTHHHHTT-SEEEEE--TTSSIIIIITTTEEEEETTEEESS--HHHHHHHHHHHHHHHHHHH--TTT-EEEEEPPPPP---

Solvent-accessible surface area (backbone atoms only — not comparable to full-atom values): 11760 Å² total; per-residue (Å²): 131,94,66,66,84,74,75,68,76,89,74,60,86,96,52,81,76,76,80,89,53,32,45,61,53,45,61,77,39,42,72,34,34,36,39,30,39,9,30,75,66,41,49,52,52,50,54,50,48,51,60,50,42,54,75,46,48,93,59,68,85,47,50,44,56,74,82,73,64,78,94,59,95,83,71,63,66,51,43,36,30,38,55,97,39,52,22,38,50,31,39,39,72,31,43,68,56,32,32,76,42,74,49,56,91,87,50,60,89,73,52,64,22,22,36,28,31,74,36,65,29,80,64,56,73,73,56,52,88,33,38,32,36,41,34,29,57,48,95,41,70,44,62,71,69,23,50,73,66,20,38,42,41,23,52,97,85,42,74,41,89,80,67,48,65,67,61,46,51,52,44,25,50,51,38,48,50,53,49,47,70,75,60,50,54,78,93,65,32,48,80,46,72,50,73,76,78,88,80,93,78,133

pLDDT: mean 95.05, std 5.01, range [62.22, 98.75]

Radius of gyration: 19.11 Å; Cα contacts (8 Å, |Δi|>4): 327; chains: 1; bounding box: 53×42×47 Å

Sequence (202 aa):
RDLDYRKWRWQPEGCDLPRFNASDLLDRSRNGRIVFAGDSIGRNQWESLICMLAQGVSNLSTIYEENGNPITKHKGSLSFRFHEYNLTVEYYRDPFLVILDRPPENAPKQVRSAIRVDKLHWYSMKWVGADVLVFNAGHWWNQDKTVKMGCYFQEGGTVNMTMDIMEAFWRSLQTWKSWVIQNLDPNRSHIFFRSYSPVHYR

Mean predicted aligned error: 3.83 Å